Protein AF-A0A183L413-F1 (afdb_monomer_lite)

Structure (mmCIF, N/CA/C/O backbone):
data_AF-A0A183L413-F1
#
_entry.id   AF-A0A183L413-F1
#
loop_
_atom_site.group_PDB
_atom_site.id
_atom_site.type_symbol
_atom_site.label_atom_id
_atom_site.label_alt_id
_atom_site.label_comp_id
_atom_site.label_asym_id
_atom_site.label_entity_id
_atom_site.label_seq_id
_atom_site.pdbx_PDB_ins_code
_atom_site.Cartn_x
_atom_site.Cartn_y
_atom_site.Cartn_z
_atom_site.occupancy
_atom_site.B_iso_or_equiv
_atom_site.auth_seq_id
_atom_site.auth_comp_id
_atom_site.auth_asym_id
_atom_site.auth_atom_id
_atom_site.pdbx_PDB_model_num
ATOM 1 N N . MET A 1 1 ? -35.697 -3.827 36.260 1.00 35.59 1 MET A N 1
ATOM 2 C CA . MET A 1 1 ? -35.654 -2.417 35.799 1.00 35.59 1 MET A CA 1
ATOM 3 C C . MET A 1 1 ? -34.241 -1.892 35.529 1.00 35.59 1 MET A C 1
ATOM 5 O O . MET A 1 1 ? -34.044 -1.297 34.482 1.00 35.59 1 MET A O 1
ATOM 9 N N . VAL A 1 2 ? -33.241 -2.153 36.380 1.00 31.98 2 VAL A N 1
ATOM 10 C CA . VAL A 1 2 ? -31.858 -1.638 36.209 1.00 31.98 2 VAL A CA 1
ATOM 11 C C . VAL A 1 2 ? -31.113 -2.237 34.998 1.00 31.98 2 VAL A C 1
ATOM 13 O O . VAL A 1 2 ? -30.315 -1.561 34.355 1.00 31.98 2 VAL A O 1
ATOM 16 N N . LEU A 1 3 ? -31.429 -3.478 34.611 1.00 29.28 3 LEU A N 1
ATOM 17 C CA . LEU A 1 3 ? -30.781 -4.159 33.480 1.00 29.28 3 LEU A CA 1
ATOM 18 C C . LEU A 1 3 ? -31.197 -3.592 32.105 1.00 29.28 3 LEU A C 1
ATOM 20 O O . LEU A 1 3 ? -30.377 -3.534 31.192 1.00 29.28 3 LEU A O 1
ATOM 24 N N . ASN A 1 4 ? -32.430 -3.084 31.986 1.00 31.84 4 ASN A N 1
ATOM 25 C CA . ASN A 1 4 ? -32.910 -2.427 30.765 1.00 31.84 4 ASN A CA 1
ATOM 26 C C . ASN A 1 4 ? -32.292 -1.036 30.582 1.00 31.84 4 ASN A C 1
ATOM 28 O O . ASN A 1 4 ? -32.034 -0.647 29.453 1.00 31.84 4 ASN A O 1
ATOM 32 N N . VAL A 1 5 ? -31.957 -0.323 31.662 1.00 32.06 5 VAL A N 1
ATOM 33 C CA . VAL A 1 5 ? -31.302 0.996 31.582 1.00 32.06 5 VAL A CA 1
ATOM 34 C C . VAL A 1 5 ? -29.856 0.877 31.095 1.00 32.06 5 VAL A C 1
ATOM 36 O O . VAL A 1 5 ? -29.403 1.708 30.321 1.00 32.06 5 VAL A O 1
ATOM 39 N N . ILE A 1 6 ? -29.135 -0.187 31.459 1.00 35.72 6 ILE A N 1
ATOM 40 C CA . ILE A 1 6 ? -27.751 -0.401 31.000 1.00 35.72 6 ILE A CA 1
ATOM 41 C C . ILE A 1 6 ? -27.710 -0.853 29.533 1.00 35.72 6 ILE A C 1
ATOM 43 O O . ILE A 1 6 ? -26.809 -0.452 28.798 1.00 35.72 6 ILE A O 1
ATOM 47 N N . ILE A 1 7 ? -28.677 -1.660 29.087 1.00 37.41 7 ILE A N 1
ATOM 48 C CA . ILE A 1 7 ? -28.778 -2.092 27.684 1.00 37.41 7 ILE A CA 1
ATOM 49 C C . ILE A 1 7 ? -29.263 -0.936 26.801 1.00 37.41 7 ILE A C 1
ATOM 51 O O . ILE A 1 7 ? -28.696 -0.728 25.732 1.00 37.41 7 ILE A O 1
ATOM 55 N N . ILE A 1 8 ? -30.210 -0.125 27.285 1.00 36.59 8 ILE A N 1
ATOM 56 C CA . ILE A 1 8 ? -30.637 1.107 26.615 1.00 36.59 8 ILE A CA 1
ATOM 57 C C . ILE A 1 8 ? -29.478 2.105 26.574 1.00 36.59 8 ILE A C 1
ATOM 59 O O . ILE A 1 8 ? -29.166 2.552 25.485 1.00 36.59 8 ILE A O 1
ATOM 63 N N . CYS A 1 9 ? -28.733 2.355 27.658 1.00 36.75 9 CYS A N 1
ATOM 64 C CA . CYS A 1 9 ? -27.534 3.207 27.621 1.00 36.75 9 CYS A CA 1
ATOM 65 C C . CYS A 1 9 ? -26.432 2.659 26.701 1.00 36.75 9 CYS A C 1
ATOM 67 O O . CYS A 1 9 ? -25.740 3.444 26.064 1.00 36.75 9 CYS A O 1
ATOM 69 N N . LYS A 1 10 ? -26.265 1.336 26.574 1.00 36.56 10 LYS A N 1
ATOM 70 C CA . LYS A 1 10 ? -25.295 0.736 25.639 1.00 36.56 10 LYS A CA 1
ATOM 71 C C . LYS A 1 10 ? -25.738 0.824 24.174 1.00 36.56 10 LYS A C 1
ATOM 73 O O . LYS A 1 10 ? -24.877 1.024 23.321 1.00 36.56 10 LYS A O 1
ATOM 78 N N . LEU A 1 11 ? -27.038 0.716 23.877 1.00 34.41 11 LEU A N 1
ATOM 79 C CA . LEU A 1 11 ? -27.583 0.970 22.535 1.00 34.41 11 LEU A CA 1
ATOM 80 C C . LEU A 1 11 ? -27.602 2.472 22.196 1.00 34.41 11 LEU A C 1
ATOM 82 O O . LEU A 1 11 ? -27.325 2.839 21.058 1.00 34.41 11 LEU A O 1
ATOM 86 N N . PHE A 1 12 ? -27.850 3.340 23.182 1.00 40.72 12 PHE A N 1
ATOM 87 C CA . PHE A 1 12 ? -27.826 4.798 23.032 1.00 40.72 12 PHE A CA 1
ATOM 88 C C . PHE A 1 12 ? -26.387 5.312 22.835 1.00 40.72 12 PHE A C 1
ATOM 90 O O . PHE A 1 12 ? -26.150 6.120 21.945 1.00 40.72 12 PHE A O 1
ATOM 97 N N . LEU A 1 13 ? -25.386 4.756 23.538 1.00 43.03 13 LEU A N 1
ATOM 98 C CA . LEU A 1 13 ? -23.969 5.096 23.323 1.00 43.03 13 LEU A CA 1
ATOM 99 C C . LEU A 1 13 ? -23.457 4.735 21.919 1.00 43.03 13 LEU A C 1
ATOM 101 O O . LEU A 1 13 ? -22.515 5.357 21.450 1.00 43.03 13 LEU A O 1
ATOM 105 N N . ALA A 1 14 ? -24.029 3.743 21.235 1.00 39.06 14 ALA A N 1
ATOM 106 C CA . ALA A 1 14 ? -23.592 3.388 19.884 1.00 39.06 14 ALA A CA 1
ATOM 107 C C . ALA A 1 14 ? -24.205 4.299 18.804 1.00 39.06 14 ALA A C 1
ATOM 109 O O . ALA A 1 14 ? -23.557 4.562 17.794 1.00 39.06 14 ALA A O 1
ATOM 110 N N . LEU A 1 15 ? -25.426 4.807 19.025 1.00 37.59 15 LEU A N 1
ATOM 111 C CA . LEU A 1 15 ? -26.135 5.662 18.064 1.00 37.59 15 LEU A CA 1
ATOM 112 C C . LEU A 1 15 ? -25.828 7.163 18.214 1.00 37.59 15 LEU A C 1
ATOM 114 O O . LEU A 1 15 ? -26.085 7.933 17.294 1.00 37.59 15 LEU A O 1
ATOM 118 N N . GLN A 1 16 ? -25.287 7.601 19.354 1.00 45.41 16 GLN A N 1
ATOM 119 C CA . GLN A 1 16 ? -25.252 9.023 19.714 1.00 45.41 16 GLN A CA 1
ATOM 120 C C . GLN A 1 16 ? -23.885 9.708 19.536 1.00 45.41 16 GLN A C 1
ATOM 122 O O . GLN A 1 16 ? -23.769 10.900 19.804 1.00 45.41 16 GLN A O 1
ATOM 127 N N . ILE A 1 17 ? -22.838 9.014 19.067 1.00 48.03 17 ILE A N 1
ATOM 128 C CA . ILE A 1 17 ? -21.467 9.563 19.132 1.00 48.03 17 ILE A CA 1
ATOM 129 C C . ILE A 1 17 ? -20.961 10.210 17.824 1.00 48.03 17 ILE A C 1
ATOM 131 O O . ILE A 1 17 ? -20.165 11.145 17.878 1.00 48.03 17 ILE A O 1
ATOM 135 N N . THR A 1 18 ? -21.516 9.871 16.659 1.00 43.34 18 THR A N 1
ATOM 136 C CA . THR A 1 18 ? -21.422 10.751 15.471 1.00 43.34 18 THR A CA 1
ATOM 137 C C . THR A 1 18 ? -22.200 12.050 15.679 1.00 43.34 18 THR A C 1
ATOM 139 O O . THR A 1 18 ? -21.794 13.107 15.207 1.00 43.34 18 THR A O 1
ATOM 142 N N . ILE A 1 19 ? -23.284 11.989 16.455 1.00 43.12 19 ILE A N 1
ATOM 143 C CA . ILE A 1 19 ? -24.025 13.165 16.908 1.00 43.12 19 ILE A CA 1
ATOM 144 C C . ILE A 1 19 ? -23.203 13.942 17.949 1.00 43.12 19 ILE A C 1
ATOM 146 O O . ILE A 1 19 ? -23.253 15.161 17.941 1.00 43.12 19 ILE A O 1
ATOM 150 N N . LEU A 1 20 ? -22.388 13.294 18.792 1.00 46.34 20 LEU A N 1
ATOM 151 C CA . LEU A 1 20 ? -21.583 13.978 19.810 1.00 46.34 20 LEU A CA 1
ATOM 152 C C . LEU A 1 20 ? -20.446 14.824 19.220 1.00 46.34 20 LEU A C 1
ATOM 154 O O . LEU A 1 20 ? -20.193 15.890 19.755 1.00 46.34 20 LEU A O 1
ATOM 158 N N . SER A 1 21 ? -19.792 14.436 18.118 1.00 43.12 21 SER A N 1
ATOM 159 C CA . SER A 1 21 ? -18.796 15.316 17.473 1.00 43.12 21 SER A CA 1
ATOM 160 C C . SER A 1 21 ? -19.445 16.566 16.861 1.00 43.12 21 SER A C 1
ATOM 162 O O . SER A 1 21 ? -18.890 17.659 16.969 1.00 43.12 21 SER A O 1
ATOM 164 N N . VAL A 1 22 ? -20.655 16.429 16.305 1.00 40.69 22 VAL A N 1
ATOM 165 C CA . VAL A 1 22 ? -21.468 17.533 15.762 1.00 40.69 22 VAL A CA 1
ATOM 166 C C . VAL A 1 22 ? -22.085 18.389 16.876 1.00 40.69 22 VAL A C 1
ATOM 168 O O . VAL A 1 22 ? -22.072 19.611 16.777 1.00 40.69 22 VAL A O 1
ATOM 171 N N . ILE A 1 23 ? -22.570 17.784 17.964 1.00 44.28 23 ILE A N 1
ATOM 172 C CA . ILE A 1 23 ? -23.092 18.477 19.150 1.00 44.28 23 ILE A CA 1
ATOM 173 C C . ILE A 1 23 ? -21.959 19.167 19.894 1.00 44.28 23 ILE A C 1
ATOM 175 O O . ILE A 1 23 ? -22.152 20.290 20.318 1.00 44.28 23 ILE A O 1
ATOM 179 N N . VAL A 1 24 ? -20.778 18.564 20.030 1.00 48.31 24 VAL A N 1
ATOM 180 C CA . VAL A 1 24 ? -19.606 19.223 20.618 1.00 48.31 24 VAL A CA 1
ATOM 181 C C . VAL A 1 24 ? -19.175 20.378 19.718 1.00 48.31 24 VAL A C 1
ATOM 183 O O . VAL A 1 24 ? -19.023 21.476 20.227 1.00 48.31 24 VAL A O 1
ATOM 186 N N . TYR A 1 25 ? -19.109 20.217 18.393 1.00 47.00 25 TYR A N 1
ATOM 187 C CA . TYR A 1 25 ? -18.849 21.333 17.472 1.00 47.00 25 TYR A CA 1
ATOM 188 C C . TYR A 1 25 ? -19.899 22.464 17.573 1.00 47.00 25 TYR A C 1
ATOM 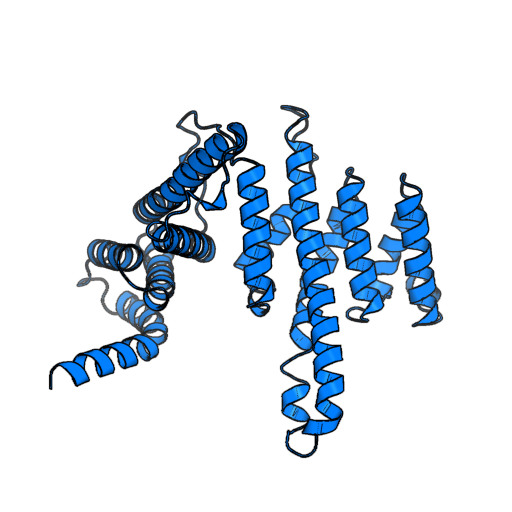190 O O . TYR A 1 25 ? -19.537 23.638 17.625 1.00 47.00 25 TYR A O 1
ATOM 198 N N . LEU A 1 26 ? -21.194 22.143 17.666 1.00 38.31 26 LEU A N 1
ATOM 199 C CA . LEU A 1 26 ? -22.272 23.127 17.847 1.00 38.31 26 LEU A CA 1
ATOM 200 C C . LEU A 1 26 ? -22.250 23.769 19.245 1.00 38.31 26 LEU A C 1
ATOM 202 O O . LEU A 1 26 ? -22.380 24.980 19.371 1.00 38.31 26 LEU A O 1
ATOM 206 N N . TYR A 1 27 ? -22.032 22.994 20.304 1.00 43.91 27 TYR A N 1
ATOM 207 C CA . TYR A 1 27 ? -21.999 23.458 21.693 1.00 43.91 27 TYR A CA 1
ATOM 208 C C . TYR A 1 27 ? -20.744 24.300 21.982 1.00 43.91 27 TYR A C 1
ATOM 210 O O . TYR A 1 27 ? -20.827 25.292 22.706 1.00 43.91 27 TYR A O 1
ATOM 218 N N . LEU A 1 28 ? -19.609 23.972 21.348 1.00 44.72 28 LEU A N 1
ATOM 219 C CA . LEU A 1 28 ? -18.371 24.761 21.359 1.00 44.72 28 LEU A CA 1
ATOM 220 C C . LEU A 1 28 ? -18.540 26.122 20.672 1.00 44.72 28 LEU A C 1
ATOM 222 O O . LEU A 1 28 ? -17.988 27.109 21.152 1.00 44.72 28 LEU A O 1
ATOM 226 N N . ASN A 1 29 ? -19.327 26.186 19.592 1.00 46.66 29 ASN A N 1
ATOM 227 C CA . ASN A 1 29 ? -19.611 27.433 18.878 1.00 46.66 29 ASN A CA 1
ATOM 228 C C . ASN A 1 29 ? -20.702 28.289 19.550 1.00 46.66 29 ASN A C 1
ATOM 230 O O . ASN A 1 29 ? -20.692 29.508 19.395 1.00 46.66 29 ASN A O 1
ATOM 234 N N . VAL A 1 30 ? -21.628 27.687 20.309 1.00 39.16 30 VAL A N 1
ATOM 235 C CA . VAL A 1 30 ? -22.785 28.397 20.890 1.00 39.16 30 VAL A CA 1
ATOM 236 C C . VAL A 1 30 ? -22.581 28.797 22.366 1.00 39.16 30 VAL A C 1
ATOM 238 O O . VAL A 1 30 ? -23.053 29.860 22.765 1.00 39.16 30 VAL A O 1
ATOM 241 N N . PHE A 1 31 ? -21.845 28.029 23.189 1.00 39.47 31 PHE A N 1
ATOM 242 C CA . PHE A 1 31 ? -21.658 28.328 24.627 1.00 39.47 31 PHE A CA 1
ATOM 243 C C . PHE A 1 31 ? -20.199 28.214 25.133 1.00 39.47 31 PHE A C 1
ATOM 245 O O . PHE A 1 31 ? -19.904 27.428 26.041 1.00 39.47 31 PHE A O 1
ATOM 252 N N . PRO A 1 32 ? -19.265 29.058 24.651 1.00 47.50 32 PRO A N 1
ATOM 253 C CA . PRO A 1 32 ? -17.863 29.033 25.088 1.00 47.50 32 PRO A CA 1
ATOM 254 C C . PRO A 1 32 ? -17.646 29.429 26.563 1.00 47.50 32 PRO A C 1
ATOM 256 O O . PRO A 1 32 ? -16.644 29.051 27.159 1.00 47.50 32 PRO A O 1
ATOM 259 N N . ARG A 1 33 ? -18.576 30.169 27.189 1.00 45.97 33 ARG A N 1
ATOM 260 C CA . ARG A 1 33 ? -18.395 30.754 28.539 1.00 45.97 33 ARG A CA 1
ATOM 261 C C . ARG A 1 33 ? -18.727 29.831 29.722 1.00 45.97 33 ARG A C 1
ATOM 263 O O . ARG A 1 33 ? -18.451 30.212 30.854 1.00 45.97 33 ARG A O 1
ATOM 270 N N . ARG A 1 34 ? -19.347 28.663 29.505 1.00 46.44 34 ARG A N 1
ATOM 271 C CA . ARG A 1 34 ? -19.812 27.768 30.594 1.00 46.44 34 ARG A CA 1
ATOM 272 C C . ARG A 1 34 ? -19.160 26.386 30.621 1.00 46.44 34 ARG A C 1
ATOM 274 O O . ARG A 1 34 ? -19.497 25.581 31.484 1.00 46.44 34 ARG A O 1
ATOM 281 N N . THR A 1 35 ? -18.226 26.111 29.717 1.00 55.72 35 THR A N 1
ATOM 282 C CA . THR A 1 35 ? -17.665 24.768 29.541 1.00 55.72 35 THR A CA 1
ATOM 283 C C . THR A 1 35 ? -16.184 24.784 29.895 1.00 55.72 35 THR A C 1
ATOM 285 O O . THR A 1 35 ? -15.405 25.497 29.271 1.00 55.72 35 THR A O 1
ATOM 288 N N . ASN A 1 36 ? -15.779 24.015 30.907 1.00 68.38 36 ASN A N 1
ATOM 289 C CA . ASN A 1 36 ? -14.365 23.874 31.245 1.00 68.38 36 ASN A CA 1
ATOM 290 C C . ASN A 1 36 ? -13.716 22.857 30.291 1.00 68.38 36 ASN A C 1
ATOM 292 O O . ASN A 1 36 ? -13.806 21.646 30.497 1.00 68.38 36 ASN A O 1
ATOM 296 N N . PHE A 1 37 ? -13.091 23.355 29.224 1.00 68.56 37 PHE A N 1
ATOM 297 C CA . PHE A 1 37 ? -12.500 22.525 28.169 1.00 68.56 37 PHE A CA 1
ATOM 298 C C . PHE A 1 37 ? -11.381 21.604 28.664 1.00 68.56 37 PHE A C 1
ATOM 300 O O . PHE A 1 37 ? -11.248 20.498 28.148 1.00 68.56 37 PHE A O 1
ATOM 307 N N . PHE A 1 38 ? -10.638 22.007 29.697 1.00 75.69 38 PHE A N 1
ATOM 308 C CA . PHE A 1 38 ? -9.617 21.163 30.322 1.00 75.69 38 PHE A CA 1
ATOM 309 C C . PHE A 1 38 ? -10.236 19.997 31.098 1.00 75.69 38 PHE A C 1
ATOM 311 O O . PHE A 1 38 ? -9.728 18.879 31.050 1.00 75.69 38 PHE A O 1
ATOM 318 N N . GLN A 1 39 ? -11.371 20.220 31.769 1.00 71.44 39 GLN A N 1
ATOM 319 C CA . GLN A 1 39 ? -12.099 19.135 32.429 1.00 71.44 39 GLN A CA 1
ATOM 320 C C . GLN A 1 39 ? -12.629 18.126 31.403 1.00 71.44 39 GLN A C 1
ATOM 322 O O . GLN A 1 39 ? -12.432 16.925 31.562 1.00 71.44 39 GLN A O 1
ATOM 327 N N . LEU A 1 40 ? -13.216 18.614 30.307 1.00 67.62 40 LEU A N 1
ATOM 328 C CA . LEU A 1 40 ? -13.693 17.758 29.221 1.00 67.62 40 LEU A CA 1
ATOM 329 C C . LEU A 1 40 ? -12.550 16.965 28.561 1.00 67.62 40 LEU A C 1
ATOM 331 O O . LEU A 1 40 ? -12.715 15.785 28.260 1.00 67.62 40 LEU A O 1
ATOM 335 N N . GLN A 1 41 ? -11.386 17.591 28.362 1.00 80.50 41 GLN A N 1
ATOM 336 C CA . GLN A 1 41 ? -10.178 16.927 27.864 1.00 80.50 41 GLN A CA 1
ATOM 337 C C . GLN A 1 41 ? -9.760 15.767 28.781 1.00 80.50 41 GLN A C 1
ATOM 339 O O . GLN A 1 41 ? -9.529 14.656 28.298 1.00 80.50 41 GLN A O 1
ATOM 344 N N . ASN A 1 42 ? -9.727 16.003 30.096 1.00 77.38 42 ASN A N 1
ATOM 345 C CA . ASN A 1 42 ? -9.396 14.983 31.090 1.00 77.38 42 ASN A CA 1
ATOM 346 C C . ASN A 1 42 ? -10.402 13.821 31.075 1.00 77.38 42 ASN A C 1
ATOM 348 O O . ASN A 1 42 ? -9.998 12.657 31.089 1.00 77.38 42 ASN A O 1
ATOM 352 N N . ASP A 1 43 ? -11.701 14.115 31.006 1.00 70.75 43 ASP A N 1
ATOM 353 C CA . ASP A 1 43 ? -12.757 13.097 30.996 1.00 70.75 43 ASP A CA 1
ATOM 354 C C . ASP A 1 43 ? -12.677 12.220 29.731 1.00 70.75 43 ASP A C 1
ATOM 356 O O . ASP A 1 43 ? -12.760 10.989 29.800 1.00 70.75 43 ASP A O 1
ATOM 360 N N . LEU A 1 44 ? -12.420 12.834 28.569 1.00 74.38 44 LEU A N 1
ATOM 361 C CA . LEU A 1 44 ? -12.193 12.122 27.310 1.00 74.38 44 LEU A CA 1
ATOM 362 C C . LEU A 1 44 ? -10.948 11.226 27.378 1.00 74.38 44 LEU A C 1
ATOM 364 O O . LEU A 1 44 ? -11.010 10.066 26.965 1.00 74.38 44 LEU A O 1
ATOM 368 N N . LEU A 1 45 ? -9.840 11.709 27.947 1.00 84.00 45 LEU A N 1
ATOM 369 C CA . LEU A 1 45 ? -8.635 10.900 28.164 1.00 84.00 45 LEU A CA 1
ATOM 370 C C . LEU A 1 45 ? -8.889 9.717 29.109 1.00 84.00 45 LEU A C 1
ATOM 372 O O . LEU A 1 45 ? -8.415 8.608 28.849 1.00 84.00 45 LEU A O 1
ATOM 376 N N . GLN A 1 46 ? -9.701 9.896 30.154 1.00 80.19 46 GLN A N 1
ATOM 377 C CA . GLN A 1 46 ? -10.111 8.782 31.012 1.00 80.19 46 GLN A CA 1
ATOM 378 C C . GLN A 1 46 ? -10.935 7.740 30.249 1.00 80.19 46 GLN A C 1
ATOM 380 O O . GLN A 1 46 ? -10.759 6.536 30.471 1.00 80.19 46 GLN A O 1
ATOM 385 N N . PHE A 1 47 ? -11.797 8.158 29.317 1.00 77.75 47 PHE A N 1
ATOM 386 C CA . PHE A 1 47 ? -12.504 7.216 28.450 1.00 77.75 47 PHE A CA 1
ATOM 387 C C . PHE A 1 47 ? -11.548 6.438 27.545 1.00 77.75 47 PHE A C 1
ATOM 389 O O . PHE A 1 47 ? -11.665 5.213 27.449 1.00 77.75 47 PHE A O 1
ATOM 396 N N . VAL A 1 48 ? -10.545 7.106 26.971 1.00 83.25 48 VAL A N 1
ATOM 397 C CA . VAL A 1 48 ? -9.476 6.455 26.196 1.00 83.25 48 VAL A CA 1
ATOM 398 C C . VAL A 1 48 ? -8.710 5.436 27.039 1.00 83.25 48 VAL A C 1
ATOM 400 O O . VAL A 1 48 ? -8.369 4.359 26.548 1.00 83.25 48 VAL A O 1
ATOM 403 N N . GLN A 1 49 ? -8.492 5.705 28.326 1.00 85.31 49 GLN A N 1
ATOM 404 C CA . GLN A 1 49 ? -7.755 4.808 29.216 1.00 85.31 49 GLN A CA 1
ATOM 405 C C . GLN A 1 49 ? -8.575 3.632 29.756 1.00 85.31 49 GLN A C 1
ATOM 407 O O . GLN A 1 49 ? -8.025 2.540 29.897 1.00 85.31 49 GLN A O 1
ATOM 412 N N . ARG A 1 50 ? -9.877 3.815 30.018 1.00 82.44 50 ARG A N 1
ATOM 413 C CA . ARG A 1 50 ? -10.688 2.845 30.782 1.00 82.44 50 ARG A CA 1
ATOM 414 C C . ARG A 1 50 ? -11.793 2.142 29.988 1.00 82.44 50 ARG A C 1
ATOM 416 O O . ARG A 1 50 ? -12.201 1.052 30.377 1.00 82.44 50 ARG A O 1
ATOM 423 N N . GLN A 1 51 ? -12.285 2.720 28.889 1.00 80.19 51 GLN A N 1
ATOM 424 C CA . GLN A 1 51 ? -13.489 2.219 28.203 1.00 80.19 51 GLN A CA 1
ATOM 425 C C . GLN A 1 51 ? -13.196 1.240 27.059 1.00 80.19 51 GLN A C 1
ATOM 427 O O . GLN A 1 51 ? -12.067 1.125 26.588 1.00 80.19 51 GLN A O 1
ATOM 432 N N . GLY A 1 52 ? -14.214 0.499 26.609 1.00 70.88 52 GLY A N 1
ATOM 433 C CA . GLY A 1 52 ? -14.094 -0.489 25.529 1.00 70.88 52 GLY A CA 1
ATOM 434 C C . GLY A 1 52 ? -13.821 0.117 24.143 1.00 70.88 52 GLY A C 1
ATOM 435 O O . GLY A 1 52 ? -14.029 1.305 23.914 1.00 70.88 52 GLY A O 1
ATOM 436 N N . ARG A 1 53 ? -13.403 -0.732 23.192 1.00 70.25 53 ARG A N 1
ATOM 437 C CA . ARG A 1 53 ? -12.958 -0.373 21.826 1.00 70.25 53 ARG A CA 1
ATOM 438 C C . ARG A 1 53 ? -13.815 0.691 21.117 1.00 70.25 53 ARG A C 1
ATOM 440 O O . ARG A 1 53 ? -13.261 1.601 20.509 1.00 70.25 53 ARG A O 1
ATOM 447 N N . LEU A 1 54 ? -15.142 0.560 21.187 1.00 66.94 54 LEU A N 1
ATOM 448 C CA . LEU A 1 54 ? -16.096 1.451 20.507 1.00 66.94 54 LEU A CA 1
ATOM 449 C C . LEU A 1 54 ? -16.095 2.876 21.084 1.00 66.94 54 LEU A C 1
ATOM 451 O O . LEU A 1 54 ? -16.260 3.849 20.353 1.00 66.94 54 LEU A O 1
ATOM 455 N N . VAL A 1 55 ? -15.871 2.997 22.393 1.00 72.00 55 VAL A N 1
ATOM 456 C CA . VAL A 1 55 ? -15.823 4.288 23.088 1.00 72.00 55 VAL A CA 1
ATOM 457 C C . VAL A 1 55 ? -14.486 4.984 22.832 1.00 72.00 55 VAL A C 1
ATOM 459 O O . VAL A 1 55 ? -14.459 6.195 22.658 1.00 72.00 55 VAL A O 1
ATOM 462 N N . VAL A 1 56 ? -13.386 4.226 22.753 1.00 77.19 56 VAL A N 1
ATOM 463 C CA . VAL A 1 56 ? -12.025 4.768 22.578 1.00 77.19 56 VAL A CA 1
ATOM 464 C C . VAL A 1 56 ? -11.857 5.518 21.253 1.00 77.19 56 VAL A C 1
ATOM 466 O O . VAL A 1 56 ? -11.330 6.625 21.259 1.00 77.19 56 VAL A O 1
ATOM 469 N N . ASP A 1 57 ? -12.317 4.948 20.135 1.00 69.00 57 ASP A N 1
ATOM 470 C CA . ASP A 1 57 ? -12.225 5.589 18.807 1.00 69.00 57 ASP A CA 1
ATOM 471 C C . ASP A 1 57 ? -12.927 6.945 18.794 1.00 69.00 57 ASP A C 1
ATOM 473 O O . ASP A 1 57 ? -12.367 7.976 18.419 1.00 69.00 57 ASP A O 1
ATOM 477 N N . SER A 1 58 ? -14.143 6.950 19.321 1.00 64.44 58 SER A N 1
ATOM 478 C CA . SER A 1 58 ? -14.967 8.139 19.337 1.00 64.44 58 SER A CA 1
ATOM 479 C C . SER A 1 58 ? -14.481 9.196 20.331 1.00 64.44 58 SER A C 1
ATOM 481 O O . SER A 1 58 ? -14.498 10.387 20.024 1.00 64.44 58 SER A O 1
ATOM 483 N N . ALA A 1 59 ? -14.002 8.771 21.505 1.00 73.00 59 ALA A N 1
ATOM 484 C CA . ALA A 1 59 ? -13.385 9.660 22.481 1.00 73.00 59 ALA A CA 1
ATOM 485 C C . ALA A 1 59 ? -12.138 10.334 21.894 1.00 73.00 59 ALA A C 1
ATOM 487 O O . ALA A 1 59 ? -11.984 11.541 22.048 1.00 73.00 59 ALA A O 1
ATOM 488 N N . LEU A 1 60 ? -11.299 9.593 21.160 1.00 76.69 60 LEU A N 1
ATOM 489 C CA . LEU A 1 60 ? -10.126 10.151 20.479 1.00 76.69 60 LEU A CA 1
ATOM 490 C C . LEU A 1 60 ? -10.495 11.098 19.336 1.00 76.69 60 LEU A C 1
ATOM 492 O O . LEU A 1 60 ? -9.855 12.135 19.194 1.00 76.69 60 LEU A O 1
ATOM 496 N N . SER A 1 61 ? -11.537 10.792 18.561 1.00 71.50 61 SER A N 1
ATOM 497 C CA . SER A 1 61 ? -12.037 11.696 17.519 1.00 71.50 61 SER A CA 1
ATOM 498 C C . SER A 1 61 ? -12.539 13.021 18.109 1.00 71.50 61 SER A C 1
ATOM 500 O O . SER A 1 61 ? -12.161 14.094 17.637 1.00 71.50 61 SER A O 1
ATOM 502 N N . CYS A 1 62 ? -13.323 12.964 19.192 1.00 64.31 62 CYS A N 1
ATOM 503 C CA . CYS A 1 62 ? -13.791 14.152 19.907 1.00 64.31 62 CYS A CA 1
ATOM 504 C C . CYS A 1 62 ? -12.628 14.935 20.532 1.00 64.31 62 CYS A C 1
ATOM 506 O O . CYS A 1 62 ? -12.576 16.163 20.440 1.00 64.31 62 CYS A O 1
ATOM 508 N N . LEU A 1 63 ? -11.678 14.222 21.140 1.00 77.06 63 LEU A N 1
ATOM 509 C CA . LEU A 1 63 ? -10.484 14.807 21.734 1.00 77.06 63 LEU A CA 1
ATOM 510 C C . LEU A 1 63 ? -9.639 15.521 20.678 1.00 77.06 63 LEU A C 1
ATOM 512 O O . LEU A 1 63 ? -9.118 16.589 20.960 1.00 77.06 63 LEU A O 1
ATOM 516 N N . ALA A 1 64 ? -9.544 14.988 19.458 1.00 73.19 64 ALA A N 1
ATOM 517 C CA . ALA A 1 64 ? -8.798 15.616 18.373 1.00 73.19 64 ALA A CA 1
ATOM 518 C C . ALA A 1 64 ? -9.412 16.940 17.921 1.00 73.19 64 ALA A C 1
ATOM 520 O O . ALA A 1 64 ? -8.680 17.905 17.719 1.00 73.19 64 ALA A O 1
ATOM 521 N N . VAL A 1 65 ? -10.742 17.025 17.820 1.00 67.50 65 VAL A N 1
ATOM 522 C CA . VAL A 1 65 ? -11.428 18.296 17.524 1.00 67.50 65 VAL A CA 1
ATOM 523 C C . VAL A 1 65 ? -11.192 19.298 18.654 1.00 67.50 65 VAL A C 1
ATOM 525 O O . VAL A 1 65 ? -10.741 20.414 18.399 1.00 67.50 65 VAL A O 1
ATOM 528 N N . LEU A 1 66 ? -11.425 18.886 19.904 1.00 69.06 66 LEU A N 1
ATOM 529 C CA . LEU A 1 66 ? -11.247 19.738 21.081 1.00 69.06 66 LEU A CA 1
ATOM 530 C C . LEU A 1 66 ? -9.807 20.259 21.195 1.00 69.06 66 LEU A C 1
ATOM 532 O O . LEU A 1 66 ? -9.577 21.453 21.367 1.00 69.06 66 LEU A O 1
ATOM 536 N N . VAL A 1 67 ? -8.826 19.372 21.067 1.00 78.94 67 VAL A N 1
ATOM 537 C CA . VAL A 1 67 ? -7.414 19.707 21.232 1.00 78.94 67 VAL A CA 1
ATOM 538 C C . VAL A 1 67 ? -6.884 20.512 20.052 1.00 78.94 67 VAL A C 1
ATOM 540 O O . VAL A 1 67 ? -6.230 21.521 20.276 1.00 78.94 67 VAL A O 1
ATOM 543 N N . ASN A 1 68 ? -7.175 20.133 18.806 1.00 75.62 68 ASN A N 1
ATOM 544 C CA . ASN A 1 68 ? -6.582 20.812 17.651 1.00 75.62 68 ASN A CA 1
ATOM 545 C C . ASN A 1 68 ? -7.268 22.145 17.325 1.00 75.62 68 ASN A C 1
ATOM 547 O O . ASN A 1 68 ? -6.604 23.067 16.856 1.00 75.62 68 ASN A O 1
ATOM 551 N N . GLN A 1 69 ? -8.582 22.263 17.551 1.00 70.81 69 GLN A N 1
ATOM 552 C CA . GLN A 1 69 ? -9.335 23.463 17.168 1.00 70.81 69 GLN A CA 1
ATOM 553 C C . GLN A 1 69 ? -9.539 24.443 18.327 1.00 70.81 69 GLN A C 1
ATOM 555 O O . GLN A 1 69 ? -9.558 25.649 18.087 1.00 70.81 69 GLN A O 1
ATOM 560 N N . VAL A 1 70 ? -9.672 23.951 19.565 1.00 69.00 70 VAL A N 1
ATOM 561 C CA . VAL A 1 70 ? -10.054 24.785 20.719 1.00 69.00 70 VAL A CA 1
ATOM 562 C C . VAL A 1 70 ? -8.880 25.017 21.659 1.00 69.00 70 VAL A C 1
ATOM 564 O O . VAL A 1 70 ? -8.484 26.160 21.860 1.00 69.00 70 VAL A O 1
ATOM 567 N N . LEU A 1 71 ? -8.305 23.949 22.220 1.00 76.94 71 LEU A N 1
ATOM 568 C CA . LEU A 1 71 ? -7.249 24.068 23.234 1.00 76.94 71 LEU A CA 1
ATOM 569 C C . LEU A 1 71 ? -5.884 24.416 22.634 1.00 76.94 71 LEU A C 1
ATOM 571 O O . LEU A 1 71 ? -5.101 25.118 23.263 1.00 76.94 71 LEU A O 1
ATOM 575 N N . LYS A 1 72 ? -5.597 23.912 21.429 1.00 75.75 72 LYS A N 1
ATOM 576 C CA . LYS A 1 72 ? -4.295 23.986 20.743 1.00 75.75 72 LYS A CA 1
ATOM 577 C C . LYS A 1 72 ? -3.117 23.459 21.577 1.00 75.75 72 LYS A C 1
ATOM 579 O O . LYS A 1 72 ? -1.972 23.801 21.305 1.00 75.75 72 LYS A O 1
ATOM 584 N N . ASP A 1 73 ? -3.397 22.597 22.556 1.00 78.88 73 ASP A N 1
ATOM 585 C CA . ASP A 1 73 ? -2.410 21.964 23.432 1.00 78.88 73 ASP A CA 1
ATOM 586 C C . ASP A 1 73 ? -2.542 20.435 23.394 1.00 78.88 73 ASP A C 1
ATOM 588 O O . ASP A 1 73 ? -3.497 19.848 23.912 1.00 78.88 73 ASP A O 1
ATOM 592 N N . GLN A 1 74 ? -1.553 19.782 22.783 1.00 80.56 74 GLN A N 1
ATOM 593 C CA . GLN A 1 74 ? -1.489 18.327 22.646 1.00 80.56 74 GLN A CA 1
ATOM 594 C C . GLN A 1 74 ? -0.762 17.631 23.809 1.00 80.56 74 GLN A C 1
ATOM 596 O O . GLN A 1 74 ? -0.676 16.403 23.804 1.00 80.56 74 GLN A O 1
ATOM 601 N N . THR A 1 75 ? -0.272 18.358 24.820 1.00 82.06 75 THR A N 1
ATOM 602 C CA . THR A 1 75 ? 0.596 17.815 25.884 1.00 82.06 75 THR A CA 1
ATOM 603 C C . THR A 1 75 ? -0.002 16.585 26.565 1.00 82.06 75 THR A C 1
ATOM 605 O O . THR A 1 75 ? 0.650 15.548 26.678 1.00 82.06 75 THR A O 1
ATOM 608 N N . GLN A 1 76 ? -1.274 16.644 26.966 1.00 82.94 76 GLN A N 1
ATOM 609 C CA . GLN A 1 76 ? -1.916 15.513 27.640 1.00 82.94 76 GLN A CA 1
ATOM 610 C C . GLN A 1 76 ? -2.155 14.309 26.714 1.00 82.94 76 GLN A C 1
ATOM 612 O O . GLN A 1 76 ? -2.073 13.161 27.151 1.00 82.94 76 GLN A O 1
ATOM 617 N N . VAL A 1 77 ? -2.423 14.558 25.429 1.00 83.62 77 VAL A N 1
ATOM 618 C CA . VAL A 1 77 ? -2.572 13.501 24.417 1.00 83.62 77 VAL A CA 1
ATOM 619 C C . VAL A 1 77 ? -1.236 12.803 24.195 1.00 83.62 77 VAL A C 1
ATOM 621 O O . VAL A 1 77 ? -1.190 11.576 24.150 1.00 83.62 77 VAL A O 1
ATOM 624 N N . ILE A 1 78 ? -0.145 13.572 24.137 1.00 80.25 78 ILE A N 1
ATOM 625 C CA . ILE A 1 78 ? 1.222 13.054 24.051 1.00 80.25 78 ILE A CA 1
ATOM 626 C C . ILE A 1 78 ? 1.552 12.219 25.294 1.00 80.25 78 ILE A C 1
ATOM 628 O O . ILE A 1 78 ? 2.059 11.113 25.149 1.00 80.25 78 ILE A O 1
ATOM 632 N N . CYS A 1 79 ? 1.204 12.672 26.502 1.00 83.62 79 CYS A N 1
ATOM 633 C CA . CYS A 1 79 ? 1.377 11.874 27.724 1.00 83.62 79 CYS A CA 1
ATOM 634 C C . CYS A 1 79 ? 0.586 10.554 27.691 1.00 83.62 79 CYS A C 1
ATOM 636 O O . CYS A 1 79 ? 1.076 9.511 28.117 1.00 83.62 79 CYS A O 1
ATOM 638 N N . CYS A 1 80 ? -0.643 10.573 27.171 1.00 84.69 80 CYS A N 1
ATOM 639 C CA . CYS A 1 80 ? -1.441 9.358 27.007 1.00 84.69 80 CYS A CA 1
ATOM 640 C C . CYS A 1 80 ? -0.818 8.411 25.970 1.00 84.69 80 CYS A C 1
ATOM 642 O O . CYS A 1 80 ? -0.742 7.200 26.188 1.00 84.69 80 CYS A O 1
ATOM 644 N N . PHE A 1 81 ? -0.319 8.966 24.864 1.00 83.00 81 PHE A N 1
ATOM 645 C CA . PHE A 1 81 ? 0.406 8.225 23.841 1.00 83.00 81 PHE A CA 1
ATOM 646 C C . PHE A 1 81 ? 1.653 7.552 24.416 1.00 83.00 81 PHE A C 1
ATOM 648 O O . PHE A 1 81 ? 1.816 6.347 24.241 1.00 83.00 81 PHE A O 1
ATOM 655 N N . THR A 1 82 ? 2.505 8.290 25.134 1.00 79.00 82 THR A N 1
ATOM 656 C CA . THR A 1 82 ? 3.748 7.749 25.702 1.00 79.00 82 THR A CA 1
ATOM 657 C C . THR A 1 82 ? 3.479 6.662 26.733 1.00 79.00 82 THR A C 1
ATOM 659 O O . THR A 1 82 ? 4.221 5.686 26.774 1.00 79.00 82 THR A O 1
ATOM 662 N N . GLN A 1 83 ? 2.389 6.756 27.498 1.00 85.00 83 GLN A N 1
ATOM 663 C CA . GLN A 1 83 ? 1.972 5.699 28.418 1.00 85.00 83 GLN A CA 1
ATOM 664 C C . GLN A 1 83 ? 1.644 4.388 27.684 1.00 85.00 83 GLN A C 1
ATOM 666 O O . GLN A 1 83 ? 2.147 3.330 28.055 1.00 85.00 83 GLN A O 1
ATOM 671 N N . PHE A 1 84 ? 0.804 4.433 26.643 1.00 81.94 84 PHE A N 1
ATOM 672 C CA . PHE A 1 84 ? 0.445 3.224 25.894 1.00 81.94 84 PHE A CA 1
ATOM 673 C C . PHE A 1 84 ? 1.588 2.707 25.022 1.00 81.94 84 PHE A C 1
ATOM 675 O O . PHE A 1 84 ? 1.748 1.497 24.885 1.00 81.94 84 PHE A O 1
ATOM 682 N N . TYR A 1 85 ? 2.386 3.605 24.451 1.00 76.94 85 TYR A N 1
ATOM 683 C CA . TYR A 1 85 ? 3.571 3.248 23.684 1.00 76.94 85 TYR A CA 1
ATOM 684 C C . TYR A 1 85 ? 4.634 2.590 24.575 1.00 76.94 85 TYR A C 1
ATOM 686 O O . TYR A 1 85 ? 5.177 1.561 24.187 1.00 76.94 85 TYR A O 1
ATOM 694 N N . GLY A 1 86 ? 4.836 3.100 25.796 1.00 74.44 86 GLY A N 1
ATOM 695 C CA . GLY A 1 86 ? 5.720 2.516 26.809 1.00 74.44 86 GLY A CA 1
ATOM 696 C C . GLY A 1 86 ? 5.385 1.055 27.122 1.00 74.44 86 GLY A C 1
ATOM 697 O O . GLY A 1 86 ? 6.250 0.188 27.092 1.00 74.44 86 GLY A O 1
ATOM 698 N N . LEU A 1 87 ? 4.096 0.737 27.285 1.00 77.50 87 LEU A N 1
ATOM 699 C CA . LEU A 1 87 ? 3.654 -0.650 27.489 1.00 77.50 87 LEU A CA 1
ATOM 700 C C . LEU A 1 87 ? 4.011 -1.576 26.314 1.00 77.50 87 LEU A C 1
ATOM 702 O O . LEU A 1 87 ? 4.246 -2.769 26.509 1.00 77.50 87 LEU A O 1
ATOM 706 N N . LEU A 1 88 ? 4.014 -1.051 25.085 1.00 73.31 88 LEU A N 1
ATOM 707 C CA . LEU A 1 88 ? 4.393 -1.818 23.898 1.00 73.31 88 LEU A CA 1
ATOM 708 C C . LEU A 1 88 ? 5.911 -1.994 23.800 1.00 73.31 88 LEU A C 1
ATOM 710 O O . LEU A 1 88 ? 6.355 -3.046 23.339 1.00 73.31 88 LEU A O 1
ATOM 714 N N . THR A 1 89 ? 6.694 -0.999 24.228 1.00 73.19 89 THR A N 1
ATOM 715 C CA . THR A 1 89 ? 8.160 -1.080 24.251 1.00 73.19 89 THR A CA 1
ATOM 716 C C . THR A 1 89 ? 8.675 -1.999 25.351 1.00 73.19 89 THR A C 1
ATOM 718 O O . THR A 1 89 ? 9.592 -2.776 25.108 1.00 73.19 89 THR A O 1
ATOM 721 N N . ASP A 1 90 ? 8.053 -1.991 26.529 1.00 75.31 90 ASP A N 1
ATOM 722 C CA . ASP A 1 90 ? 8.433 -2.893 27.622 1.00 75.31 90 ASP A CA 1
ATOM 723 C C . ASP A 1 90 ? 8.194 -4.352 27.207 1.00 75.31 90 ASP A C 1
ATOM 725 O O . ASP A 1 90 ? 9.076 -5.203 27.318 1.00 75.31 90 ASP A O 1
ATOM 729 N N . LEU A 1 91 ? 7.037 -4.627 26.592 1.00 71.88 91 LEU A N 1
ATOM 730 C CA . LEU A 1 91 ? 6.739 -5.943 26.031 1.00 71.88 91 LEU A CA 1
ATOM 731 C C . LEU A 1 91 ? 7.723 -6.342 24.922 1.00 71.88 91 LEU A C 1
ATOM 733 O O . LEU A 1 91 ? 8.108 -7.509 24.820 1.00 71.88 91 LEU A O 1
ATOM 737 N N . SER A 1 92 ? 8.082 -5.414 24.031 1.00 63.91 92 SER A N 1
ATOM 738 C CA . SER A 1 92 ? 8.993 -5.736 22.932 1.00 63.91 92 SER A CA 1
ATOM 739 C C . SER A 1 92 ? 10.386 -6.103 23.450 1.00 63.91 92 SER A C 1
ATOM 741 O O . SER A 1 92 ? 11.005 -7.017 22.897 1.00 63.91 92 SER A O 1
ATOM 743 N N . LEU A 1 93 ? 10.831 -5.466 24.538 1.00 69.06 93 LEU A N 1
ATOM 744 C CA . LEU A 1 93 ? 12.076 -5.770 25.239 1.00 69.06 93 LEU A CA 1
ATOM 745 C C . LEU A 1 93 ? 12.018 -7.149 25.912 1.00 69.06 93 LEU A C 1
ATOM 747 O O . LEU A 1 93 ? 12.887 -7.983 25.657 1.00 69.06 93 LEU A O 1
ATOM 751 N N . GLU A 1 94 ? 10.948 -7.450 26.653 1.00 67.56 94 GLU A N 1
ATOM 752 C CA . GLU A 1 94 ? 10.742 -8.772 27.268 1.00 67.56 94 GLU A CA 1
ATOM 753 C C . GLU A 1 94 ? 10.744 -9.912 26.230 1.00 67.56 94 GLU A C 1
ATOM 755 O O . GLU A 1 94 ? 11.335 -10.977 26.436 1.00 67.56 94 GLU A O 1
ATOM 760 N N . LEU A 1 95 ? 10.103 -9.698 25.074 1.00 63.03 95 LEU A N 1
ATOM 761 C CA . LEU A 1 95 ? 10.084 -10.673 23.978 1.00 63.03 95 LEU A CA 1
ATOM 762 C C . LEU A 1 95 ? 11.472 -10.877 23.359 1.00 63.03 95 LEU A C 1
ATOM 764 O O . LEU A 1 95 ? 11.806 -11.991 22.947 1.00 63.03 95 LEU A O 1
ATOM 768 N N . ARG A 1 96 ? 12.281 -9.818 23.289 1.00 59.78 96 ARG A N 1
ATOM 769 C CA . ARG A 1 96 ? 13.641 -9.857 22.741 1.00 59.78 96 ARG A CA 1
ATOM 770 C C . ARG A 1 96 ? 14.587 -10.655 23.640 1.00 59.78 96 ARG A C 1
ATOM 772 O O . ARG A 1 96 ? 15.337 -11.492 23.137 1.00 59.78 96 ARG A O 1
ATOM 779 N N . GLU A 1 97 ? 14.510 -10.463 24.953 1.00 67.00 97 GLU A N 1
ATOM 780 C CA . GLU A 1 97 ? 15.285 -11.237 25.932 1.00 67.00 97 GLU A CA 1
ATOM 781 C C . GLU A 1 97 ? 14.902 -12.728 25.927 1.00 67.00 97 GLU A C 1
ATOM 783 O O . GLU A 1 97 ? 15.763 -13.612 25.999 1.00 67.00 97 GLU A O 1
ATOM 788 N N . ALA A 1 98 ? 13.612 -13.030 25.757 1.00 57.53 98 ALA A N 1
ATOM 789 C CA . ALA A 1 98 ? 13.122 -14.405 25.659 1.00 57.53 98 ALA A CA 1
ATOM 790 C C . ALA A 1 98 ? 13.612 -15.132 24.389 1.00 57.53 98 ALA A C 1
ATOM 792 O O . ALA A 1 98 ? 13.925 -16.321 24.435 1.00 57.53 98 ALA A O 1
ATOM 793 N N . LEU A 1 99 ? 13.719 -14.425 23.259 1.00 54.09 99 LEU A N 1
ATOM 794 C CA . LEU A 1 99 ? 14.235 -14.983 22.003 1.00 54.09 99 LEU A CA 1
ATOM 795 C C . LEU A 1 99 ? 15.740 -15.287 22.062 1.00 54.09 99 LEU A C 1
ATOM 797 O O . LEU A 1 99 ? 16.185 -16.275 21.482 1.00 54.09 99 LEU A O 1
ATOM 801 N N . SER A 1 100 ? 16.510 -14.483 22.801 1.00 59.72 100 SER A N 1
ATOM 802 C CA . SER A 1 100 ? 17.953 -14.688 23.009 1.00 59.72 100 SER A CA 1
ATOM 803 C C . SER A 1 100 ? 18.267 -15.967 23.804 1.00 59.72 100 SER A C 1
ATOM 805 O O . SER A 1 100 ? 19.298 -16.605 23.605 1.00 59.72 100 SER A O 1
ATOM 807 N N . THR A 1 101 ? 17.349 -16.406 24.670 1.00 56.72 101 THR A N 1
ATOM 808 C CA . THR A 1 101 ? 17.585 -17.503 25.625 1.00 56.72 101 THR A CA 1
ATOM 809 C C . THR A 1 101 ? 17.108 -18.889 25.157 1.00 56.72 101 THR A C 1
ATOM 811 O O . THR A 1 101 ? 17.147 -19.831 25.942 1.00 56.72 101 THR A O 1
ATOM 814 N N . LYS A 1 102 ? 16.700 -19.073 23.885 1.00 50.81 102 LYS A N 1
ATOM 815 C CA . LYS A 1 102 ? 16.148 -20.349 23.345 1.00 50.81 102 LYS A CA 1
ATOM 816 C C . LYS A 1 102 ? 15.006 -20.949 24.194 1.00 50.81 102 LYS A C 1
ATOM 818 O O . LYS A 1 102 ? 14.790 -22.159 24.191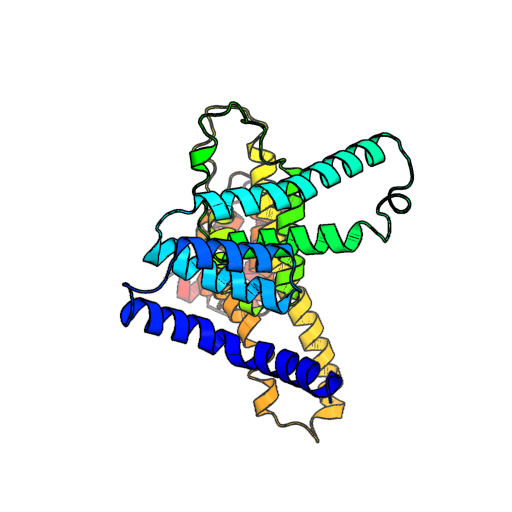 1.00 50.81 102 LYS A O 1
ATOM 823 N N . ILE A 1 103 ? 14.243 -20.119 24.905 1.00 50.47 103 ILE A N 1
ATOM 824 C CA . ILE A 1 103 ? 13.068 -20.556 25.670 1.00 50.47 103 ILE A CA 1
ATOM 825 C C . ILE A 1 103 ? 11.817 -20.325 24.816 1.00 50.47 103 ILE A C 1
ATOM 827 O O . ILE A 1 103 ? 11.625 -19.251 24.250 1.00 50.47 103 ILE A O 1
ATOM 831 N N . SER A 1 104 ? 10.958 -21.340 24.720 1.00 46.00 104 SER A N 1
ATOM 832 C CA . SER A 1 104 ? 9.714 -21.339 23.943 1.00 46.00 104 SER A CA 1
ATOM 833 C C . SER A 1 104 ? 8.854 -20.091 24.207 1.00 46.00 104 SER A C 1
ATOM 835 O O . SER A 1 104 ? 8.237 -19.941 25.263 1.00 46.00 104 SER A O 1
ATOM 837 N N . THR A 1 105 ? 8.779 -19.201 23.216 1.00 50.19 105 THR A N 1
ATOM 838 C CA . THR A 1 105 ? 8.111 -17.885 23.265 1.00 50.19 105 THR A CA 1
ATOM 839 C C . THR A 1 105 ? 6.591 -17.947 23.429 1.00 50.19 105 THR A C 1
ATOM 841 O O . THR A 1 105 ? 5.972 -16.969 23.851 1.00 50.19 105 THR A O 1
ATOM 844 N N . SER A 1 106 ? 5.971 -19.099 23.160 1.00 47.00 106 SER A N 1
ATOM 845 C CA . SER A 1 106 ? 4.529 -19.311 23.341 1.00 47.00 106 SER A CA 1
ATOM 846 C C . SER A 1 106 ? 4.099 -19.396 24.810 1.00 47.00 106 SER A C 1
ATOM 848 O O . SER A 1 106 ? 2.919 -19.216 25.101 1.00 47.00 106 SER A O 1
ATOM 850 N N . ALA A 1 107 ? 5.032 -19.628 25.741 1.00 46.50 107 ALA A N 1
ATOM 851 C CA . ALA A 1 107 ? 4.722 -19.882 27.147 1.00 46.50 107 ALA A CA 1
ATOM 852 C C . ALA A 1 107 ? 4.616 -18.617 28.028 1.00 46.50 107 ALA A C 1
ATOM 854 O O . ALA A 1 107 ? 4.140 -18.719 29.157 1.00 46.50 107 ALA A O 1
ATOM 855 N N . ARG A 1 108 ? 5.034 -17.428 27.552 1.00 50.72 108 ARG A N 1
ATOM 856 C CA . ARG A 1 108 ? 5.118 -16.208 28.396 1.00 50.72 108 ARG A CA 1
ATOM 857 C C . ARG A 1 108 ? 4.206 -15.041 28.042 1.00 50.72 108 ARG A C 1
ATOM 859 O O . ARG A 1 108 ? 3.990 -14.211 28.923 1.00 50.72 108 ARG A O 1
ATOM 866 N N . ILE A 1 109 ? 3.616 -14.962 26.842 1.00 54.84 109 ILE A N 1
ATOM 867 C CA . ILE A 1 109 ? 2.510 -14.012 26.617 1.00 54.84 109 ILE A CA 1
ATOM 868 C C . ILE A 1 109 ? 1.302 -14.573 27.365 1.00 54.84 109 ILE A C 1
ATOM 870 O O . ILE A 1 109 ? 0.455 -15.266 26.802 1.00 54.84 109 ILE A O 1
ATOM 874 N N . SER A 1 110 ? 1.282 -14.335 28.674 1.00 56.22 110 SER A N 1
ATOM 875 C CA . SER A 1 110 ? 0.217 -14.764 29.558 1.00 56.22 110 SER A CA 1
ATOM 876 C C . SER A 1 110 ? -1.114 -14.325 28.959 1.00 56.22 110 SER A C 1
ATOM 878 O O . SER A 1 110 ? -1.272 -13.186 28.509 1.00 56.22 110 SER A O 1
ATOM 880 N N . SER A 1 111 ? -2.107 -15.210 28.982 1.00 55.72 111 SER A N 1
ATOM 881 C CA . SER A 1 111 ? -3.484 -14.884 28.591 1.00 55.72 111 SER A CA 1
ATOM 882 C C . SER A 1 111 ? -4.018 -13.630 29.306 1.00 55.72 111 SER A C 1
ATOM 884 O O . SER A 1 111 ? -4.929 -12.977 28.798 1.00 55.72 111 SER A O 1
ATOM 886 N N . LYS A 1 112 ? -3.399 -13.246 30.434 1.00 57.31 112 LYS A N 1
ATOM 887 C CA . LYS A 1 112 ? -3.675 -12.036 31.214 1.00 57.31 112 LYS A CA 1
ATOM 888 C C . LYS A 1 112 ? -3.125 -10.731 30.611 1.00 57.31 112 LYS A C 1
ATOM 890 O O . LYS A 1 112 ? -3.758 -9.698 30.798 1.00 57.31 112 LYS A O 1
ATOM 895 N N . THR A 1 113 ? -1.998 -10.732 29.888 1.00 66.06 113 THR A N 1
ATOM 896 C CA . THR A 1 113 ? -1.383 -9.497 29.336 1.00 66.06 113 THR A CA 1
ATOM 897 C C . THR A 1 113 ? -1.894 -9.155 27.938 1.00 66.06 113 THR A C 1
ATOM 899 O O . THR A 1 113 ? -1.965 -7.983 27.564 1.00 66.06 113 THR A O 1
ATOM 902 N N . ARG A 1 114 ? -2.351 -10.164 27.186 1.00 68.81 114 ARG A N 1
ATOM 903 C CA . ARG A 1 114 ? -2.881 -10.022 25.820 1.00 68.81 114 ARG A CA 1
ATOM 904 C C . ARG A 1 114 ? -3.945 -8.917 25.656 1.00 68.81 114 ARG A C 1
ATOM 906 O O . ARG A 1 114 ? -3.828 -8.157 24.695 1.00 68.81 114 ARG A O 1
ATOM 913 N N . PRO A 1 115 ? -4.950 -8.754 26.543 1.00 75.50 115 PRO A N 1
ATOM 914 C CA . PRO A 1 115 ? -5.939 -7.681 26.403 1.00 75.50 115 PRO A CA 1
ATOM 915 C C . PRO A 1 115 ? -5.338 -6.277 26.547 1.00 75.50 115 PRO A C 1
ATOM 917 O O . PRO A 1 115 ? -5.756 -5.361 25.840 1.00 75.50 115 PRO A O 1
ATOM 920 N N . SER A 1 116 ? -4.341 -6.114 27.424 1.00 78.12 116 SER A N 1
ATOM 921 C CA . SER A 1 116 ? -3.646 -4.839 27.642 1.00 78.12 116 SER A CA 1
ATOM 922 C C . SER A 1 116 ? -2.843 -4.429 26.408 1.00 78.12 116 SER A C 1
ATOM 924 O O . SER A 1 116 ? -2.931 -3.295 25.949 1.00 78.12 116 SER A O 1
ATOM 926 N N . ILE A 1 117 ? -2.152 -5.391 25.795 1.00 75.88 117 ILE A N 1
ATOM 927 C CA . ILE A 1 117 ? -1.347 -5.183 24.584 1.00 75.88 117 ILE A CA 1
ATOM 928 C C . ILE A 1 117 ? -2.239 -4.801 23.403 1.00 75.88 117 ILE A C 1
ATOM 930 O O . ILE A 1 117 ? -1.968 -3.831 22.699 1.00 75.88 117 ILE A O 1
ATOM 934 N N . LEU A 1 118 ? -3.338 -5.536 23.202 1.00 77.50 118 LEU A N 1
ATOM 935 C CA . LEU A 1 118 ? -4.298 -5.233 22.140 1.00 77.50 118 LEU A CA 1
ATOM 936 C C . LEU A 1 118 ? -4.936 -3.855 22.335 1.00 77.50 118 LEU A C 1
ATOM 938 O O . LEU A 1 118 ? -5.141 -3.137 21.357 1.00 77.50 118 LEU A O 1
ATOM 942 N N . ARG A 1 119 ? -5.216 -3.467 23.587 1.00 80.75 119 ARG A N 1
ATOM 943 C CA . ARG A 1 119 ? -5.684 -2.120 23.922 1.00 80.75 119 ARG A CA 1
ATOM 944 C C . ARG A 1 119 ? -4.630 -1.071 23.581 1.00 80.75 119 ARG A C 1
ATOM 946 O O . ARG A 1 119 ? -4.962 -0.117 22.892 1.00 80.75 119 ARG A O 1
ATOM 953 N N . ALA A 1 120 ? -3.389 -1.251 24.029 1.00 79.19 120 ALA A N 1
ATOM 954 C CA . ALA A 1 120 ? -2.304 -0.307 23.789 1.00 79.19 120 ALA A CA 1
ATOM 955 C C . ALA A 1 120 ? -2.052 -0.107 22.290 1.00 79.19 120 ALA A C 1
ATOM 957 O O . ALA A 1 120 ? -2.038 1.027 21.821 1.00 79.19 120 ALA A O 1
ATOM 958 N N . LEU A 1 121 ? -1.976 -1.197 21.520 1.00 74.88 121 LEU A N 1
ATOM 959 C CA . LEU A 1 121 ? -1.783 -1.151 20.071 1.00 74.88 121 LEU A CA 1
ATOM 960 C C . LEU A 1 121 ? -2.935 -0.424 19.362 1.00 74.88 121 LEU A C 1
ATOM 962 O O . LEU A 1 121 ? -2.705 0.421 18.498 1.00 74.88 121 LEU A O 1
ATOM 966 N N . TYR A 1 122 ? -4.176 -0.727 19.752 1.00 77.62 122 TYR A N 1
ATOM 967 C CA . TYR A 1 122 ? -5.362 -0.079 19.198 1.00 77.62 122 TYR A CA 1
ATOM 968 C C . TYR A 1 122 ? -5.402 1.421 19.519 1.00 77.62 122 TYR A C 1
ATOM 970 O O . TYR A 1 122 ? -5.627 2.235 18.626 1.00 77.62 122 TYR A O 1
ATOM 978 N N . THR A 1 123 ? -5.150 1.792 20.775 1.00 79.94 123 THR A N 1
ATOM 979 C CA . THR A 1 123 ? -5.170 3.186 21.227 1.00 79.94 123 THR A CA 1
ATOM 980 C C . THR A 1 123 ? -4.053 4.006 20.585 1.00 79.94 123 THR A C 1
ATOM 982 O O . THR A 1 123 ? -4.328 5.085 20.067 1.00 79.94 123 THR A O 1
ATOM 985 N N . VAL A 1 124 ? -2.820 3.490 20.542 1.00 78.56 124 VAL A N 1
ATOM 986 C CA . VAL A 1 124 ? -1.680 4.139 19.867 1.00 78.56 124 VAL A CA 1
ATOM 987 C C . VAL A 1 124 ? -1.987 4.355 18.386 1.00 78.56 124 VAL A C 1
ATOM 989 O O . VAL A 1 124 ? -1.829 5.467 17.886 1.00 78.56 124 VAL A O 1
ATOM 992 N N . GLY A 1 125 ? -2.507 3.333 17.696 1.00 65.69 125 GLY A N 1
ATOM 993 C CA . GLY A 1 125 ? -2.885 3.443 16.286 1.00 65.69 125 GLY A CA 1
ATOM 994 C C . GLY A 1 125 ? -3.953 4.512 16.027 1.00 65.69 125 GLY A C 1
ATOM 995 O O . GLY A 1 125 ? -3.856 5.263 15.058 1.00 65.69 125 GLY A O 1
ATOM 996 N N . LEU A 1 126 ? -4.950 4.629 16.908 1.00 68.12 126 LEU A N 1
ATOM 997 C CA . LEU A 1 126 ? -5.983 5.660 16.798 1.00 68.12 126 LEU A CA 1
ATOM 998 C C . LEU A 1 126 ? -5.479 7.066 17.139 1.00 68.12 126 LEU A C 1
ATOM 1000 O O . LEU A 1 126 ? -5.895 8.021 16.487 1.00 68.12 126 LEU A O 1
ATOM 1004 N N . ILE A 1 127 ? -4.578 7.219 18.112 1.00 75.12 127 ILE A N 1
ATOM 1005 C CA . ILE A 1 127 ? -3.951 8.520 18.383 1.00 75.12 127 ILE A CA 1
ATOM 1006 C C . ILE A 1 127 ? -3.177 8.976 17.139 1.00 75.12 127 ILE A C 1
ATOM 1008 O O . ILE A 1 127 ? -3.395 10.092 16.678 1.00 75.12 127 ILE A O 1
ATOM 1012 N N . CYS A 1 128 ? -2.381 8.095 16.522 1.00 73.25 128 CYS A N 1
ATOM 1013 C CA . CYS A 1 128 ? -1.682 8.392 15.265 1.00 73.25 128 CYS A CA 1
ATOM 1014 C C . CYS A 1 128 ? -2.631 8.718 14.098 1.00 73.25 128 CYS A C 1
ATOM 1016 O O . CYS A 1 128 ? -2.264 9.464 13.195 1.00 73.25 128 CYS A O 1
ATOM 1018 N N . LYS A 1 129 ? -3.847 8.156 14.090 1.00 70.69 129 LYS A N 1
ATOM 1019 C CA . LYS A 1 129 ? -4.868 8.446 13.071 1.00 70.69 129 LYS A CA 1
ATOM 1020 C C . LYS A 1 129 ? -5.404 9.875 13.188 1.00 70.69 129 LYS A C 1
ATOM 1022 O O . LYS A 1 129 ? -5.618 10.514 12.157 1.00 70.69 129 LYS A O 1
ATOM 1027 N N . TYR A 1 130 ? -5.678 10.336 14.411 1.00 63.94 130 TYR A N 1
ATOM 1028 C CA . TYR A 1 130 ? -6.384 11.599 14.661 1.00 63.94 130 TYR A CA 1
ATOM 1029 C C . TYR A 1 130 ? -5.474 12.786 15.000 1.00 63.94 130 TYR A C 1
ATOM 1031 O O . TYR A 1 130 ? -5.901 13.932 14.851 1.00 63.94 130 TYR A O 1
ATOM 1039 N N . PHE A 1 131 ? -4.242 12.539 15.445 1.00 69.38 131 PHE A N 1
ATOM 1040 C CA . PHE A 1 131 ? -3.300 13.577 15.851 1.00 69.38 131 PHE A CA 1
ATOM 1041 C C . PHE A 1 131 ? -2.027 13.527 15.011 1.00 69.38 131 PHE A C 1
ATOM 1043 O O . PHE A 1 131 ? -1.338 12.509 14.955 1.00 69.38 131 PHE A O 1
ATOM 1050 N N . THR A 1 132 ? -1.675 14.666 14.417 1.00 64.06 132 THR A N 1
ATOM 1051 C CA . THR A 1 132 ? -0.335 14.897 13.874 1.00 64.06 132 THR A CA 1
ATOM 1052 C C . THR A 1 132 ? 0.570 15.275 15.039 1.00 64.06 132 THR A C 1
ATOM 1054 O O . THR A 1 132 ? 0.706 16.451 15.363 1.00 64.06 132 THR A O 1
ATOM 1057 N N . LEU A 1 133 ? 1.113 14.270 15.727 1.00 64.12 133 LEU A N 1
ATOM 1058 C CA . LEU A 1 133 ? 2.043 14.497 16.829 1.00 64.12 133 LEU A CA 1
ATOM 1059 C C . LEU A 1 133 ? 3.380 14.968 16.247 1.00 64.12 133 LEU A C 1
ATOM 1061 O O . LEU A 1 133 ? 4.126 14.173 15.670 1.00 64.12 133 LEU A O 1
ATOM 1065 N N . ASP A 1 134 ? 3.681 16.259 16.387 1.00 50.50 134 ASP A N 1
ATOM 1066 C CA . ASP A 1 134 ? 4.997 16.788 16.048 1.00 50.50 134 ASP A CA 1
ATOM 1067 C C . ASP A 1 134 ? 6.021 16.183 17.013 1.00 50.50 134 ASP A C 1
ATOM 1069 O O . ASP A 1 134 ? 6.130 16.552 18.182 1.00 50.50 134 ASP A O 1
ATOM 1073 N N . TYR A 1 135 ? 6.810 15.236 16.510 1.00 45.97 135 TYR A N 1
ATOM 1074 C CA . TYR A 1 135 ? 7.863 14.536 17.254 1.00 45.97 135 TYR A CA 1
ATOM 1075 C C . TYR A 1 135 ? 9.021 15.467 17.695 1.00 45.97 135 TYR A C 1
ATOM 1077 O O . TYR A 1 135 ? 10.057 15.014 18.183 1.00 45.97 135 TYR A O 1
ATOM 1085 N N . SER A 1 136 ? 8.869 16.786 17.527 1.00 37.91 136 SER A N 1
ATOM 1086 C CA . SER A 1 136 ? 9.844 17.815 17.893 1.00 37.91 136 SER A CA 1
ATOM 1087 C C . SER A 1 136 ? 10.064 17.920 19.408 1.00 37.91 136 SER A C 1
ATOM 1089 O O . SER A 1 136 ? 11.122 18.386 19.830 1.00 37.91 136 SER A O 1
ATOM 1091 N N . PHE A 1 137 ? 9.140 17.410 20.232 1.00 38.97 137 PHE A N 1
ATOM 1092 C CA . PHE A 1 137 ? 9.230 17.489 21.695 1.00 38.97 137 PHE A CA 1
ATOM 1093 C C . PHE A 1 137 ? 10.294 16.569 22.331 1.00 38.97 137 PHE A C 1
ATOM 1095 O O . PHE A 1 137 ? 10.553 16.664 23.527 1.00 38.97 137 PHE A O 1
ATOM 1102 N N . ASN A 1 138 ? 10.964 15.719 21.542 1.00 34.94 138 ASN A N 1
ATOM 1103 C CA . ASN A 1 138 ? 12.046 14.845 22.015 1.00 34.94 138 ASN A CA 1
ATOM 1104 C C . ASN A 1 138 ? 13.443 15.207 21.481 1.00 34.94 138 ASN A C 1
ATOM 1106 O O . ASN A 1 138 ? 14.375 14.436 21.672 1.00 34.94 138 ASN A O 1
ATOM 1110 N N . ARG A 1 139 ? 13.650 16.385 20.866 1.00 33.72 139 ARG A N 1
ATOM 1111 C CA . ARG A 1 139 ? 15.022 16.833 20.529 1.00 33.72 139 ARG A CA 1
ATOM 1112 C C . ARG A 1 139 ? 15.848 17.285 21.738 1.00 33.72 139 ARG A C 1
ATOM 1114 O O . ARG A 1 139 ? 17.068 17.335 21.636 1.00 33.72 139 ARG A O 1
ATOM 1121 N N . ASN A 1 140 ? 15.209 17.566 22.877 1.00 30.97 140 ASN A N 1
ATOM 1122 C CA . ASN A 1 140 ? 15.894 18.086 24.069 1.00 30.97 140 ASN A CA 1
ATOM 1123 C C . ASN A 1 140 ? 16.115 17.044 25.178 1.00 30.97 140 ASN A C 1
ATOM 1125 O O . ASN A 1 140 ? 16.709 17.361 26.207 1.00 30.97 140 ASN A O 1
ATOM 1129 N N . LYS A 1 141 ? 15.721 15.786 24.961 1.00 32.25 141 LYS A N 1
ATOM 1130 C CA . LYS A 1 141 ? 16.331 14.646 25.648 1.00 32.25 141 LYS A CA 1
ATOM 1131 C C . LYS A 1 141 ? 17.207 13.938 24.631 1.00 32.25 141 LYS A C 1
ATOM 1133 O O . LYS A 1 141 ? 16.771 13.677 23.518 1.00 32.25 141 LYS A O 1
ATOM 1138 N N . LYS A 1 142 ? 18.441 13.619 25.016 1.00 32.81 142 LYS A N 1
ATOM 1139 C CA . LYS A 1 142 ? 19.295 12.645 24.327 1.00 32.81 142 LYS A CA 1
ATOM 1140 C C . LYS A 1 142 ? 18.624 11.260 24.372 1.00 32.81 142 LYS A C 1
ATOM 1142 O O . LYS A 1 142 ? 19.061 10.383 25.099 1.00 32.81 142 LYS A O 1
ATOM 1147 N N . SER A 1 143 ? 17.535 11.097 23.635 1.00 33.66 143 SER A N 1
ATOM 1148 C CA . SER A 1 143 ? 16.942 9.827 23.244 1.00 33.66 143 SER A CA 1
ATOM 1149 C C . SER A 1 143 ? 16.923 9.820 21.721 1.00 33.66 143 SER A C 1
ATOM 1151 O O . SER A 1 143 ? 15.873 9.807 21.083 1.00 33.66 143 SER A O 1
ATOM 1153 N N . SER A 1 144 ? 18.123 9.867 21.139 1.00 34.47 144 SER A N 1
ATOM 1154 C CA . SER A 1 144 ? 18.383 9.319 19.810 1.00 34.47 144 SER A CA 1
ATOM 1155 C C . SER A 1 144 ? 18.483 7.791 19.890 1.00 34.47 144 SER A C 1
ATOM 1157 O O . SER A 1 144 ? 19.306 7.194 19.202 1.00 34.47 144 SER A O 1
ATOM 1159 N N . ASP A 1 145 ? 17.681 7.157 20.744 1.00 36.84 145 ASP A N 1
ATOM 1160 C CA . ASP A 1 145 ? 17.426 5.737 20.601 1.00 36.84 145 ASP A CA 1
ATOM 1161 C C . ASP A 1 145 ? 16.391 5.646 19.493 1.00 36.84 145 ASP A C 1
ATOM 1163 O O . ASP A 1 145 ? 15.215 5.981 19.658 1.00 36.84 145 ASP A O 1
ATOM 1167 N N . MET A 1 146 ? 16.925 5.346 18.311 1.00 38.06 146 MET A N 1
ATOM 1168 C CA . MET A 1 146 ? 16.216 5.048 17.081 1.00 38.06 146 MET A CA 1
ATOM 1169 C C . MET A 1 146 ? 14.885 4.360 17.394 1.00 38.06 146 MET A C 1
ATOM 1171 O O . MET A 1 146 ? 14.850 3.401 18.165 1.00 38.06 146 MET A O 1
ATOM 1175 N N . ILE A 1 147 ? 13.790 4.809 16.769 1.00 47.06 147 ILE A N 1
ATOM 1176 C CA . ILE A 1 147 ? 12.617 3.944 16.614 1.00 47.06 147 ILE A CA 1
ATOM 1177 C C . ILE A 1 147 ? 13.164 2.657 16.007 1.00 47.06 147 ILE A C 1
ATOM 1179 O O . ILE A 1 147 ? 13.625 2.690 14.867 1.00 47.06 147 ILE A O 1
ATOM 1183 N N . ASP A 1 148 ? 13.196 1.586 16.803 1.00 52.03 148 ASP A N 1
ATOM 1184 C CA . ASP A 1 148 ? 13.813 0.323 16.422 1.00 52.03 148 ASP A CA 1
ATOM 1185 C C . ASP A 1 148 ? 13.289 -0.059 15.029 1.00 52.03 148 ASP A C 1
ATOM 1187 O O . ASP A 1 148 ? 12.068 -0.227 14.874 1.00 52.03 148 ASP A O 1
ATOM 1191 N N . PRO A 1 149 ? 14.162 -0.137 14.006 1.00 53.34 149 PRO A N 1
ATOM 1192 C CA . PRO A 1 149 ? 13.823 -0.646 12.684 1.00 53.34 149 PRO A CA 1
ATOM 1193 C C . PRO A 1 149 ? 12.885 -1.850 12.737 1.00 53.34 149 PRO A C 1
ATOM 1195 O O . PRO A 1 149 ? 11.904 -1.924 11.999 1.00 53.34 149 PRO A O 1
ATOM 1198 N N . ASP A 1 150 ? 13.113 -2.759 13.682 1.00 54.44 150 ASP A N 1
ATOM 1199 C CA . ASP A 1 150 ? 12.342 -3.984 13.856 1.00 54.44 150 ASP A CA 1
ATOM 1200 C C . ASP A 1 150 ? 10.916 -3.713 14.330 1.00 54.44 150 ASP A C 1
ATOM 1202 O O . ASP A 1 150 ? 9.971 -4.367 13.877 1.00 54.44 150 ASP A O 1
ATOM 1206 N N . LEU A 1 151 ? 10.740 -2.744 15.229 1.00 54.34 151 LEU A N 1
ATOM 1207 C CA . LEU A 1 151 ? 9.434 -2.331 15.725 1.00 54.34 151 LEU A CA 1
ATOM 1208 C C . LEU A 1 151 ? 8.643 -1.608 14.633 1.00 54.34 151 LEU A C 1
ATOM 1210 O O . LEU A 1 151 ? 7.460 -1.898 14.453 1.00 54.34 151 LEU A O 1
ATOM 1214 N N . CYS A 1 152 ? 9.299 -0.733 13.864 1.00 58.34 152 CYS A N 1
ATOM 1215 C CA . CYS A 1 152 ? 8.685 -0.061 12.720 1.00 58.34 152 CYS A CA 1
ATOM 1216 C C . CYS A 1 152 ? 8.228 -1.077 11.660 1.00 58.34 152 CYS A C 1
ATOM 1218 O O . CYS A 1 152 ? 7.063 -1.067 11.255 1.00 58.34 152 CYS A O 1
ATOM 1220 N N . ARG A 1 153 ? 9.092 -2.039 11.298 1.00 64.50 153 ARG A N 1
ATOM 1221 C CA . ARG A 1 153 ? 8.759 -3.146 10.384 1.00 64.50 153 ARG A CA 1
ATOM 1222 C C . ARG A 1 153 ? 7.544 -3.934 10.881 1.00 64.50 153 ARG A C 1
ATOM 1224 O O . ARG A 1 153 ? 6.575 -4.103 10.145 1.00 64.50 153 ARG A O 1
ATOM 1231 N N . LYS A 1 154 ? 7.540 -4.359 12.151 1.00 58.00 154 LYS A N 1
ATOM 1232 C CA . LYS A 1 154 ? 6.415 -5.104 12.752 1.00 58.00 154 LYS A CA 1
ATOM 1233 C C . LYS A 1 154 ? 5.124 -4.286 12.790 1.00 58.00 154 LYS A C 1
ATOM 1235 O O . LYS A 1 154 ? 4.055 -4.841 12.534 1.00 58.00 154 LYS A O 1
ATOM 1240 N N . ALA A 1 155 ? 5.206 -2.988 13.079 1.00 58.59 155 ALA A N 1
ATOM 1241 C CA . ALA A 1 155 ? 4.051 -2.096 13.100 1.00 58.59 155 ALA A CA 1
ATOM 1242 C C . ALA A 1 155 ? 3.442 -1.920 11.702 1.00 58.59 155 ALA A C 1
ATOM 1244 O O . ALA A 1 155 ? 2.224 -2.000 11.560 1.00 58.59 155 ALA A O 1
ATOM 1245 N N . ILE A 1 156 ? 4.270 -1.756 10.666 1.00 63.66 156 ILE A N 1
ATOM 1246 C CA . ILE A 1 156 ? 3.816 -1.626 9.274 1.00 63.66 156 ILE A CA 1
ATOM 1247 C C . ILE A 1 156 ? 3.228 -2.946 8.762 1.00 63.66 156 ILE A C 1
ATOM 1249 O O . ILE A 1 156 ? 2.179 -2.940 8.118 1.00 63.66 156 ILE A O 1
ATOM 1253 N N . THR A 1 157 ? 3.819 -4.090 9.111 1.00 66.50 157 THR A N 1
ATOM 1254 C CA . THR A 1 157 ? 3.223 -5.408 8.835 1.00 66.50 157 THR A CA 1
ATOM 1255 C C . THR A 1 157 ? 1.873 -5.573 9.543 1.00 66.50 157 THR A C 1
ATOM 1257 O O . THR A 1 157 ? 0.895 -6.006 8.934 1.00 66.50 157 THR A O 1
ATOM 1260 N N . GLY A 1 158 ? 1.778 -5.162 10.813 1.00 51.59 158 GLY A N 1
ATOM 1261 C CA . GLY A 1 158 ? 0.525 -5.145 11.574 1.00 51.59 158 GLY A CA 1
ATOM 1262 C C . GLY A 1 158 ? -0.544 -4.241 10.953 1.00 51.59 158 GLY A C 1
ATOM 1263 O O . GLY A 1 158 ? -1.712 -4.629 10.869 1.00 51.59 158 GLY A O 1
ATOM 1264 N N . LEU A 1 159 ? -0.139 -3.066 10.462 1.00 67.50 159 LEU A N 1
ATOM 1265 C CA . LEU A 1 159 ? -0.996 -2.162 9.703 1.00 67.50 159 LEU A CA 1
ATOM 1266 C C . LEU A 1 159 ? -1.493 -2.840 8.420 1.00 67.50 159 LEU A C 1
ATOM 1268 O O . LEU A 1 159 ? -2.687 -2.778 8.146 1.00 67.50 159 LEU A O 1
ATOM 1272 N N . GLY A 1 160 ? -0.634 -3.562 7.696 1.00 63.44 160 GLY A N 1
ATOM 1273 C CA . GLY A 1 160 ? -1.021 -4.363 6.530 1.00 63.44 160 GLY A CA 1
ATOM 1274 C C . GLY A 1 160 ? -2.198 -5.302 6.821 1.00 63.44 160 GLY A C 1
ATOM 1275 O O . GLY A 1 160 ? -3.213 -5.253 6.127 1.00 63.44 160 GLY A O 1
ATOM 1276 N N . PHE A 1 161 ? -2.138 -6.074 7.912 1.00 62.81 161 PHE A N 1
ATOM 1277 C CA . PHE A 1 161 ? -3.244 -6.958 8.310 1.00 62.81 161 PHE A CA 1
ATOM 1278 C C . PHE A 1 161 ? -4.544 -6.209 8.627 1.00 62.81 161 PHE A C 1
ATOM 1280 O O . PHE A 1 161 ? -5.635 -6.694 8.310 1.00 62.81 161 PHE A O 1
ATOM 1287 N N . LEU A 1 162 ? -4.448 -5.029 9.248 1.00 57.62 162 LEU A N 1
ATOM 1288 C CA . LEU A 1 162 ? -5.611 -4.189 9.524 1.00 57.62 162 LEU A CA 1
ATOM 1289 C C . LEU A 1 162 ? -6.244 -3.683 8.222 1.00 57.62 162 LEU A C 1
ATOM 1291 O O . LEU A 1 162 ? -7.463 -3.772 8.060 1.00 57.62 162 LEU A O 1
ATOM 1295 N N . LEU A 1 163 ? -5.418 -3.197 7.295 1.00 70.62 163 LEU A N 1
ATOM 1296 C CA . LEU A 1 163 ? -5.856 -2.680 6.002 1.00 70.62 163 LEU A CA 1
ATOM 1297 C C . LEU A 1 163 ? -6.450 -3.785 5.120 1.00 70.62 163 LEU A C 1
ATOM 1299 O O . LEU A 1 163 ? -7.416 -3.541 4.411 1.00 70.62 163 LEU A O 1
ATOM 1303 N N . PHE A 1 164 ? -5.974 -5.029 5.219 1.00 71.69 164 PHE A N 1
ATOM 1304 C CA . PHE A 1 164 ? -6.571 -6.151 4.478 1.00 71.69 164 PHE A CA 1
ATOM 1305 C C . PHE A 1 164 ? -8.014 -6.422 4.905 1.00 71.69 164 PHE A C 1
ATOM 1307 O O . PHE A 1 164 ? -8.857 -6.792 4.085 1.00 71.69 164 PHE A O 1
ATOM 1314 N N . ARG A 1 165 ? -8.303 -6.248 6.198 1.00 65.06 165 ARG A N 1
ATOM 1315 C CA . ARG A 1 165 ? -9.650 -6.423 6.748 1.00 65.06 165 ARG A CA 1
ATOM 1316 C C . ARG A 1 165 ? -10.547 -5.213 6.490 1.00 65.06 165 ARG A C 1
ATOM 1318 O O . ARG A 1 165 ? -11.751 -5.385 6.320 1.00 65.06 165 ARG A O 1
ATOM 1325 N N . HIS A 1 166 ? -9.969 -4.016 6.494 1.00 70.56 166 HIS A N 1
ATOM 1326 C CA . HIS A 1 166 ? -10.661 -2.741 6.336 1.00 70.56 166 HIS A CA 1
ATOM 1327 C C . HIS A 1 166 ? -10.036 -1.947 5.185 1.00 70.56 166 HIS A C 1
ATOM 1329 O O . HIS A 1 166 ? -9.394 -0.922 5.391 1.00 70.56 166 HIS A O 1
ATOM 1335 N N . ASP A 1 167 ? -10.231 -2.442 3.969 1.00 75.25 167 ASP A N 1
ATOM 1336 C CA . ASP A 1 167 ? -9.590 -1.956 2.743 1.00 75.25 167 ASP A CA 1
ATOM 1337 C C . ASP A 1 167 ? -9.888 -0.496 2.393 1.00 75.25 167 ASP A C 1
ATOM 1339 O O . ASP A 1 167 ? -9.018 0.215 1.904 1.00 75.25 167 ASP A O 1
ATOM 1343 N N . GLN A 1 168 ? -11.075 -0.012 2.738 1.00 76.88 168 GLN A N 1
ATOM 1344 C CA . GLN A 1 168 ? -11.458 1.402 2.669 1.00 76.88 168 GLN A CA 1
ATOM 1345 C C . GLN A 1 168 ? -10.458 2.335 3.382 1.00 76.88 168 GLN A C 1
ATOM 1347 O O . GLN A 1 168 ? -10.310 3.493 2.996 1.00 76.88 168 GLN A O 1
ATOM 1352 N N . LEU A 1 169 ? -9.715 1.840 4.382 1.00 73.12 169 LEU A N 1
ATOM 1353 C CA . LEU A 1 169 ? -8.691 2.627 5.068 1.00 73.12 169 LEU A CA 1
ATOM 1354 C C . LEU A 1 169 ? -7.481 2.943 4.184 1.00 73.12 169 LEU A C 1
ATOM 1356 O O . LEU A 1 169 ? -6.859 3.978 4.413 1.00 73.12 169 LEU A O 1
ATOM 1360 N N . PHE A 1 170 ? -7.164 2.129 3.167 1.00 78.00 170 PHE A N 1
ATOM 1361 C CA . PHE A 1 170 ? -6.046 2.407 2.254 1.00 78.00 170 PHE A CA 1
ATOM 1362 C C . PHE A 1 170 ? -6.185 3.764 1.559 1.00 78.00 170 PHE A C 1
ATOM 1364 O O . PHE A 1 170 ? -5.174 4.399 1.278 1.00 78.00 170 PHE A O 1
ATOM 1371 N N . CYS A 1 171 ? -7.410 4.215 1.297 1.00 82.69 171 CYS A N 1
ATOM 1372 C CA . CYS A 1 171 ? -7.683 5.479 0.612 1.00 82.69 171 CYS A CA 1
ATOM 1373 C C . CYS A 1 171 ? -8.054 6.615 1.581 1.00 82.69 171 CYS A C 1
ATOM 1375 O O . CYS A 1 171 ? -8.445 7.695 1.148 1.00 82.69 171 CYS A O 1
ATOM 1377 N N . THR A 1 172 ? -7.941 6.402 2.898 1.00 75.81 172 THR A N 1
ATOM 1378 C CA . THR A 1 172 ? -8.118 7.493 3.867 1.00 75.81 172 THR A CA 1
ATOM 1379 C C . THR A 1 172 ? -6.892 8.397 3.878 1.00 75.81 172 THR A C 1
ATOM 1381 O O . THR A 1 172 ? -5.761 7.909 3.863 1.00 75.81 172 THR A O 1
ATOM 1384 N N . GLY A 1 173 ? -7.105 9.713 3.969 1.00 62.66 173 GLY A N 1
ATOM 1385 C CA . GLY A 1 173 ? -6.025 10.702 3.884 1.00 62.66 173 GLY A CA 1
ATOM 1386 C C . GLY A 1 173 ? -4.868 10.446 4.857 1.00 62.66 173 GLY A C 1
ATOM 1387 O O . GLY A 1 173 ? -3.711 10.571 4.468 1.00 62.66 173 GLY A O 1
ATOM 1388 N N . SER A 1 174 ? -5.151 10.005 6.089 1.00 62.00 174 SER A N 1
ATOM 1389 C CA . SER A 1 174 ? -4.112 9.714 7.088 1.00 62.00 174 SER A CA 1
ATOM 1390 C C . SER A 1 174 ? -3.226 8.526 6.694 1.00 62.00 174 SER A C 1
ATOM 1392 O O . SER A 1 174 ? -2.002 8.622 6.768 1.00 62.00 174 SER A O 1
ATOM 1394 N N . VAL A 1 175 ? -3.824 7.411 6.254 1.00 70.31 175 VAL A N 1
ATOM 1395 C CA . VAL A 1 175 ? -3.078 6.202 5.854 1.00 70.31 175 VAL A CA 1
ATOM 1396 C C . VAL A 1 175 ? -2.342 6.443 4.544 1.00 70.31 175 VAL A C 1
ATOM 1398 O O . VAL A 1 175 ? -1.163 6.108 4.439 1.00 70.31 175 VAL A O 1
ATOM 1401 N N . GLN A 1 176 ? -3.004 7.077 3.576 1.00 78.00 176 GLN A N 1
ATOM 1402 C CA . GLN A 1 176 ? -2.396 7.435 2.302 1.00 78.00 176 GLN A CA 1
ATOM 1403 C C . GLN A 1 176 ? -1.175 8.328 2.516 1.00 78.00 176 GLN A C 1
ATOM 1405 O O . GLN A 1 176 ? -0.103 8.013 2.002 1.00 78.00 176 GLN A O 1
ATOM 1410 N N . LEU A 1 177 ? -1.299 9.401 3.304 1.00 70.19 177 LEU A N 1
ATOM 1411 C CA . LEU A 1 177 ? -0.185 10.301 3.603 1.00 70.19 177 LEU A CA 1
ATOM 1412 C C . LEU A 1 177 ? 0.955 9.563 4.313 1.00 70.19 177 LEU A C 1
ATOM 1414 O O . LEU A 1 177 ? 2.119 9.755 3.965 1.00 70.19 177 LEU A O 1
ATOM 1418 N N . PHE A 1 178 ? 0.625 8.707 5.282 1.00 73.88 178 PHE A N 1
ATOM 1419 C CA . PHE A 1 178 ? 1.604 7.916 6.019 1.00 73.88 178 PHE A CA 1
ATOM 1420 C C . PHE A 1 178 ? 2.404 6.990 5.093 1.00 73.88 178 PHE A C 1
ATOM 1422 O O . PHE A 1 178 ? 3.627 7.093 5.046 1.00 73.88 178 PHE A O 1
ATOM 1429 N N . LEU A 1 179 ? 1.735 6.140 4.308 1.00 77.94 179 LEU A N 1
ATOM 1430 C CA . LEU A 1 179 ? 2.404 5.204 3.399 1.00 77.94 179 LEU A CA 1
ATOM 1431 C C . LEU A 1 179 ? 3.157 5.935 2.282 1.00 77.94 179 LEU A C 1
ATOM 1433 O O . LEU A 1 179 ? 4.294 5.582 1.972 1.00 77.94 179 LEU A O 1
ATOM 1437 N N . THR A 1 180 ? 2.564 6.996 1.725 1.00 79.12 180 THR A N 1
ATOM 1438 C CA . THR A 1 180 ? 3.197 7.811 0.678 1.00 79.12 180 THR A CA 1
ATOM 1439 C C . THR A 1 180 ? 4.506 8.406 1.163 1.00 79.12 180 THR A C 1
ATOM 1441 O O . THR A 1 180 ? 5.476 8.357 0.422 1.00 79.12 180 THR A O 1
ATOM 1444 N N . ARG A 1 181 ? 4.579 8.900 2.408 1.00 76.69 181 ARG A N 1
ATOM 1445 C CA . ARG A 1 181 ? 5.821 9.456 2.967 1.00 76.69 181 ARG A CA 1
ATOM 1446 C C . ARG A 1 181 ? 6.966 8.447 2.961 1.00 76.69 181 ARG A C 1
ATOM 1448 O O . ARG A 1 181 ? 8.073 8.808 2.574 1.00 76.69 181 ARG A O 1
ATOM 1455 N N . PHE A 1 182 ? 6.716 7.193 3.333 1.00 79.38 182 PHE A N 1
ATOM 1456 C CA . PHE A 1 182 ? 7.751 6.157 3.272 1.00 79.38 182 PHE A CA 1
ATOM 1457 C C . PHE A 1 182 ? 8.150 5.834 1.830 1.00 79.38 182 PHE A C 1
ATOM 1459 O O . PHE A 1 182 ? 9.336 5.727 1.532 1.00 79.38 182 PHE A O 1
ATOM 1466 N N . LEU A 1 183 ? 7.187 5.741 0.912 1.00 83.56 183 LEU A N 1
ATOM 1467 C CA . LEU A 1 183 ? 7.463 5.438 -0.496 1.00 83.56 183 LEU A CA 1
ATOM 1468 C C . LEU A 1 183 ? 8.161 6.591 -1.238 1.00 83.56 183 LEU A C 1
ATOM 1470 O O . LEU A 1 183 ? 8.990 6.343 -2.106 1.00 83.56 183 LEU A O 1
ATOM 1474 N N . SER A 1 184 ? 7.849 7.845 -0.899 1.00 79.50 184 SER A N 1
ATOM 1475 C CA . SER A 1 184 ? 8.359 9.038 -1.584 1.00 79.50 184 SER A CA 1
ATOM 1476 C C . SER A 1 184 ? 9.678 9.563 -1.031 1.00 79.50 184 SER A C 1
ATOM 1478 O O . SER A 1 184 ? 10.275 10.460 -1.626 1.00 79.50 184 SER A O 1
ATOM 1480 N N . THR A 1 185 ? 10.114 9.086 0.135 1.00 69.44 185 THR A N 1
ATOM 1481 C CA . THR A 1 185 ? 11.377 9.536 0.723 1.00 69.44 185 THR A CA 1
ATOM 1482 C C . THR A 1 185 ? 12.524 8.930 -0.071 1.00 69.44 185 THR A C 1
ATOM 1484 O O . THR A 1 185 ? 12.832 7.745 0.034 1.00 69.44 185 THR A O 1
ATOM 1487 N N . VAL A 1 186 ? 13.147 9.767 -0.894 1.00 59.75 186 VAL A N 1
ATOM 1488 C CA . VAL A 1 186 ? 14.356 9.419 -1.631 1.00 59.75 186 VAL A CA 1
ATOM 1489 C C . VAL A 1 186 ? 15.539 9.676 -0.712 1.00 59.75 186 VAL A C 1
ATOM 1491 O O . VAL A 1 186 ? 15.725 10.790 -0.218 1.00 59.75 186 VAL A O 1
ATOM 1494 N N . GLN A 1 187 ? 16.345 8.647 -0.475 1.00 53.44 187 GLN A N 1
ATOM 1495 C CA . GLN A 1 187 ? 17.472 8.674 0.453 1.00 53.44 187 GLN A CA 1
ATOM 1496 C C . GLN A 1 187 ? 18.684 9.479 -0.066 1.00 53.44 187 GLN A C 1
ATOM 1498 O O . GLN A 1 187 ? 19.828 9.082 0.113 1.00 53.44 187 GLN A O 1
ATOM 1503 N N . ASN A 1 188 ? 18.457 10.630 -0.697 1.00 42.25 188 ASN A N 1
ATOM 1504 C CA . ASN A 1 188 ? 19.527 11.547 -1.098 1.00 42.25 188 ASN A CA 1
ATOM 1505 C C . ASN A 1 188 ? 19.975 12.457 0.067 1.00 42.25 188 ASN A C 1
ATOM 1507 O O . ASN A 1 188 ? 21.026 13.077 -0.018 1.00 42.25 188 ASN A O 1
ATOM 1511 N N . SER A 1 189 ? 19.214 12.522 1.171 1.00 39.06 189 SER A N 1
ATOM 1512 C CA . SER A 1 189 ? 19.485 13.413 2.319 1.00 39.06 189 SER A CA 1
ATOM 1513 C C . SER A 1 189 ? 20.185 12.765 3.523 1.00 39.06 189 SER A C 1
ATOM 1515 O O . SER A 1 189 ? 20.428 13.455 4.509 1.00 39.06 189 SER A O 1
ATOM 1517 N N . LEU A 1 190 ? 20.509 11.468 3.486 1.00 43.47 190 LEU A N 1
ATOM 1518 C CA . LEU A 1 190 ? 21.071 10.736 4.640 1.00 43.47 190 LEU A CA 1
ATOM 1519 C C . LEU A 1 190 ? 22.557 10.368 4.488 1.00 43.47 190 LEU A C 1
ATOM 1521 O O . LEU A 1 190 ? 23.101 9.650 5.319 1.00 43.47 190 LEU A O 1
ATOM 1525 N N . THR A 1 191 ? 23.256 10.894 3.479 1.00 35.91 191 THR A N 1
ATOM 1526 C CA . THR A 1 191 ? 24.675 10.578 3.224 1.00 35.91 191 THR A CA 1
ATOM 1527 C C . THR A 1 191 ? 25.655 11.111 4.269 1.00 35.91 191 THR A C 1
ATOM 1529 O O . THR A 1 191 ? 26.845 10.849 4.142 1.00 35.91 191 THR A O 1
ATOM 1532 N N . ASN A 1 192 ? 25.201 11.823 5.305 1.00 37.75 192 ASN A N 1
ATOM 1533 C CA . ASN A 1 192 ? 26.120 12.427 6.268 1.00 37.75 192 ASN A CA 1
ATOM 1534 C C . ASN A 1 192 ? 26.267 11.695 7.599 1.00 37.75 192 ASN A C 1
ATOM 1536 O O . ASN A 1 192 ? 27.174 12.071 8.323 1.00 37.75 192 ASN A O 1
ATOM 1540 N N . ASN A 1 193 ? 25.486 10.659 7.933 1.00 39.94 193 ASN A N 1
ATOM 1541 C CA . ASN A 1 193 ? 25.729 9.889 9.161 1.00 39.94 193 ASN A CA 1
ATOM 1542 C C . ASN A 1 193 ? 25.251 8.430 9.023 1.00 39.94 193 ASN A C 1
ATOM 1544 O O . ASN A 1 193 ? 24.060 8.178 8.912 1.00 39.94 193 ASN A O 1
ATOM 1548 N N . HIS A 1 194 ? 26.203 7.496 9.087 1.00 40.75 194 HIS A N 1
ATOM 1549 C CA . HIS A 1 194 ? 26.062 6.037 9.222 1.00 40.75 194 HIS A CA 1
ATOM 1550 C C . HIS A 1 194 ? 25.457 5.221 8.038 1.00 40.75 194 HIS A C 1
ATOM 1552 O O . HIS A 1 194 ? 24.270 5.316 7.736 1.00 40.75 194 HIS A O 1
ATOM 1558 N N . PRO A 1 195 ? 26.230 4.312 7.400 1.00 41.66 195 PRO A N 1
ATOM 1559 C CA . PRO A 1 195 ? 25.780 3.487 6.263 1.00 41.66 195 PRO A CA 1
ATOM 1560 C C . PRO A 1 195 ? 24.747 2.392 6.608 1.00 41.66 195 PRO A C 1
ATOM 1562 O O . PRO A 1 195 ? 24.218 1.742 5.709 1.00 41.66 195 PRO A O 1
ATOM 1565 N N . THR A 1 196 ? 24.436 2.175 7.887 1.00 46.28 196 THR A N 1
ATOM 1566 C CA . THR A 1 196 ? 23.512 1.128 8.364 1.00 46.28 196 THR A CA 1
ATOM 1567 C C . THR A 1 196 ? 22.041 1.549 8.391 1.00 46.28 196 THR A C 1
ATOM 1569 O O . THR A 1 196 ? 21.172 0.684 8.413 1.00 46.28 196 THR A O 1
ATOM 1572 N N . ASP A 1 197 ? 21.739 2.848 8.340 1.00 49.47 197 ASP A N 1
ATOM 1573 C CA . ASP A 1 197 ? 20.361 3.344 8.493 1.00 49.47 197 ASP A CA 1
ATOM 1574 C C . ASP A 1 197 ? 19.542 3.248 7.195 1.00 49.47 197 ASP A C 1
ATOM 1576 O O . ASP A 1 197 ? 18.311 3.197 7.221 1.00 49.47 197 ASP A O 1
ATOM 1580 N N . GLY A 1 198 ? 20.216 3.148 6.045 1.00 53.09 198 GLY A N 1
ATOM 1581 C CA . GLY A 1 198 ? 19.561 3.040 4.741 1.00 53.09 198 GLY A CA 1
ATOM 1582 C C . GLY A 1 198 ? 18.911 1.698 4.441 1.00 53.09 198 GLY A C 1
ATOM 1583 O O . GLY A 1 198 ? 17.856 1.643 3.813 1.00 53.09 198 GLY A O 1
ATOM 1584 N N . SER A 1 199 ? 19.520 0.603 4.895 1.00 63.22 199 SER A N 1
ATOM 1585 C CA . SER A 1 199 ? 19.023 -0.751 4.620 1.00 63.22 199 SER A CA 1
ATOM 1586 C C . SER A 1 199 ? 17.662 -0.996 5.274 1.00 63.22 199 SER A C 1
ATOM 1588 O O . SER A 1 199 ? 16.746 -1.488 4.618 1.00 63.22 199 SER A O 1
ATOM 1590 N N . SER A 1 200 ? 17.511 -0.562 6.527 1.00 67.44 200 SER A N 1
ATOM 1591 C CA . SER A 1 200 ? 16.252 -0.585 7.281 1.00 67.44 200 SER A CA 1
ATOM 1592 C C . SER A 1 200 ? 15.134 0.184 6.566 1.00 67.44 200 SER A C 1
ATOM 1594 O O . SER A 1 200 ? 13.995 -0.281 6.473 1.00 67.44 200 SER A O 1
ATOM 1596 N N . PHE A 1 201 ? 15.460 1.351 6.006 1.00 73.38 201 PHE A N 1
ATOM 1597 C CA . PHE A 1 201 ? 14.477 2.190 5.333 1.00 73.38 201 PHE A CA 1
ATOM 1598 C C . PHE A 1 201 ? 13.962 1.563 4.030 1.00 73.38 201 PHE A C 1
ATOM 1600 O O . PHE A 1 201 ? 12.751 1.504 3.799 1.00 73.38 201 PHE A O 1
ATOM 1607 N N . PHE A 1 202 ? 14.864 1.034 3.201 1.00 83.69 202 PHE A N 1
ATOM 1608 C CA . PHE A 1 202 ? 14.480 0.311 1.986 1.00 83.69 202 PHE A CA 1
ATOM 1609 C C . PHE A 1 202 ? 13.651 -0.935 2.298 1.00 83.69 202 PHE A C 1
ATOM 1611 O O . PHE A 1 202 ? 12.714 -1.254 1.571 1.00 83.69 202 PHE A O 1
ATOM 1618 N N . GLU A 1 203 ? 13.939 -1.616 3.403 1.00 83.81 203 GLU A N 1
ATOM 1619 C CA . GLU A 1 203 ? 13.150 -2.763 3.835 1.00 83.81 203 GLU A CA 1
ATOM 1620 C C . GLU A 1 203 ? 11.718 -2.375 4.226 1.00 83.81 203 GLU A C 1
ATOM 1622 O O . GLU A 1 203 ? 10.770 -3.073 3.869 1.00 83.81 203 GLU A O 1
ATOM 1627 N N . ILE A 1 204 ? 11.527 -1.224 4.878 1.00 80.44 204 ILE A N 1
ATOM 1628 C CA . ILE A 1 204 ? 10.191 -0.675 5.145 1.00 80.44 204 ILE A CA 1
ATOM 1629 C C . ILE A 1 204 ? 9.434 -0.414 3.836 1.00 80.44 204 ILE A C 1
ATOM 1631 O O . ILE A 1 204 ? 8.259 -0.771 3.725 1.00 80.44 204 ILE A O 1
ATOM 1635 N N . GLN A 1 205 ? 10.093 0.169 2.830 1.00 87.75 205 GLN A N 1
ATOM 1636 C CA . GLN A 1 205 ? 9.482 0.372 1.514 1.00 87.75 205 GLN A CA 1
ATOM 1637 C C . GLN A 1 205 ? 9.079 -0.960 0.872 1.00 87.75 205 GLN A C 1
ATOM 1639 O O . GLN A 1 205 ? 7.955 -1.068 0.380 1.00 87.75 205 GLN A O 1
ATOM 1644 N N . CYS A 1 206 ? 9.935 -1.986 0.940 1.00 92.38 206 CYS A N 1
ATOM 1645 C CA . CYS A 1 206 ? 9.598 -3.332 0.473 1.00 92.38 206 CYS A CA 1
ATOM 1646 C C . CYS A 1 206 ? 8.359 -3.882 1.186 1.00 92.38 206 CYS A C 1
ATOM 1648 O O . CYS A 1 206 ? 7.425 -4.305 0.515 1.00 92.38 206 CYS A O 1
ATOM 1650 N N . ILE A 1 207 ? 8.283 -3.793 2.519 1.00 86.31 207 ILE A N 1
ATOM 1651 C CA . ILE A 1 207 ? 7.119 -4.272 3.285 1.00 86.31 207 ILE A CA 1
ATOM 1652 C C . ILE A 1 207 ? 5.834 -3.565 2.838 1.00 86.31 207 ILE A C 1
ATOM 1654 O O . ILE A 1 207 ? 4.793 -4.206 2.699 1.00 86.31 207 ILE A O 1
ATOM 1658 N N . ILE A 1 208 ? 5.875 -2.251 2.597 1.00 89.00 208 ILE A N 1
ATOM 1659 C CA . ILE A 1 208 ? 4.702 -1.502 2.123 1.00 89.00 208 ILE A CA 1
ATOM 1660 C C . ILE A 1 208 ? 4.288 -1.969 0.721 1.00 89.00 208 ILE A C 1
ATOM 1662 O O . ILE A 1 208 ? 3.108 -2.244 0.495 1.00 89.00 208 ILE A O 1
ATOM 1666 N N . LEU A 1 209 ? 5.240 -2.085 -0.208 1.00 96.50 209 LEU A N 1
ATOM 1667 C CA . LEU A 1 209 ? 4.993 -2.541 -1.581 1.00 96.50 209 LEU A CA 1
ATOM 1668 C C . LEU A 1 209 ? 4.454 -3.978 -1.617 1.00 96.50 209 LEU A C 1
ATOM 1670 O O . LEU A 1 209 ? 3.499 -4.273 -2.342 1.00 96.50 209 LEU A O 1
ATOM 1674 N N . ASP A 1 210 ? 5.015 -4.857 -0.793 1.00 92.75 210 ASP A N 1
ATOM 1675 C CA . ASP A 1 210 ? 4.593 -6.247 -0.669 1.00 92.75 210 ASP A CA 1
ATOM 1676 C C . ASP A 1 210 ? 3.203 -6.334 -0.034 1.00 92.75 210 ASP A C 1
ATOM 1678 O O . ASP A 1 210 ? 2.363 -7.093 -0.508 1.00 92.75 210 ASP A O 1
ATOM 1682 N N . ASN A 1 211 ? 2.896 -5.511 0.975 1.00 88.44 211 ASN A N 1
ATOM 1683 C CA . ASN A 1 211 ? 1.551 -5.427 1.551 1.00 88.44 211 ASN A CA 1
ATOM 1684 C C . ASN A 1 211 ? 0.512 -5.008 0.502 1.00 88.44 211 ASN A C 1
ATOM 1686 O O . ASN A 1 211 ? -0.545 -5.634 0.411 1.00 88.44 211 ASN A O 1
ATOM 1690 N N . LEU A 1 212 ? 0.807 -3.992 -0.315 1.00 95.12 212 LEU A N 1
ATOM 1691 C CA . LEU A 1 212 ? -0.071 -3.580 -1.416 1.00 95.12 212 LEU A CA 1
ATOM 1692 C C . LEU A 1 212 ? -0.254 -4.716 -2.434 1.00 95.12 212 LEU A C 1
ATOM 1694 O O . LEU A 1 212 ? -1.378 -5.019 -2.833 1.00 95.12 212 LEU A O 1
ATOM 1698 N N . THR A 1 213 ? 0.832 -5.393 -2.806 1.00 95.94 213 THR A N 1
ATOM 1699 C CA . THR A 1 213 ? 0.803 -6.511 -3.762 1.00 95.94 213 THR A CA 1
ATOM 1700 C C . THR A 1 213 ? -0.024 -7.682 -3.227 1.00 95.94 213 THR A C 1
ATOM 1702 O O . THR A 1 213 ? -0.929 -8.180 -3.898 1.00 95.94 213 THR A O 1
ATOM 1705 N N . HIS A 1 214 ? 0.234 -8.102 -1.990 1.00 91.81 214 HIS A N 1
ATOM 1706 C CA . HIS A 1 214 ? -0.483 -9.184 -1.325 1.00 91.81 214 HIS A CA 1
ATOM 1707 C C . HIS A 1 214 ? -1.969 -8.874 -1.154 1.00 91.81 214 HIS A C 1
ATOM 1709 O O . HIS A 1 214 ? -2.793 -9.762 -1.377 1.00 91.81 214 HIS A O 1
ATOM 1715 N N . TYR A 1 215 ? -2.321 -7.628 -0.824 1.00 91.50 215 TYR A N 1
ATOM 1716 C CA . TYR A 1 215 ? -3.710 -7.184 -0.765 1.00 91.50 215 TYR A CA 1
ATOM 1717 C C . TYR A 1 215 ? -4.435 -7.431 -2.096 1.00 91.50 215 TYR A C 1
ATOM 1719 O O . TYR A 1 215 ? -5.480 -8.090 -2.118 1.00 91.50 215 TYR A O 1
ATOM 1727 N N . LEU A 1 216 ? -3.861 -6.960 -3.210 1.00 93.94 216 LEU A N 1
ATOM 1728 C CA . LEU A 1 216 ? -4.454 -7.113 -4.542 1.00 93.94 216 LEU A CA 1
ATOM 1729 C C . LEU A 1 216 ? -4.593 -8.589 -4.935 1.00 93.94 216 LEU A C 1
ATOM 1731 O O . LEU A 1 216 ? -5.644 -9.007 -5.427 1.00 93.94 216 LEU A O 1
ATOM 1735 N N . LEU A 1 217 ? -3.572 -9.406 -4.667 1.00 92.25 217 LEU A N 1
ATOM 1736 C CA . LEU A 1 217 ? -3.610 -10.847 -4.932 1.00 92.25 217 LEU A CA 1
ATOM 1737 C C . LEU A 1 217 ? -4.665 -11.567 -4.085 1.00 92.25 217 LEU A C 1
ATOM 1739 O O . LEU A 1 217 ? -5.365 -12.454 -4.574 1.00 92.25 217 LEU A O 1
ATOM 1743 N N . GLN A 1 218 ? -4.798 -11.209 -2.808 1.00 87.31 218 GLN A N 1
ATOM 1744 C CA . GLN A 1 218 ? -5.782 -11.822 -1.921 1.00 87.31 218 GLN A CA 1
ATOM 1745 C C . GLN A 1 218 ? -7.211 -11.461 -2.338 1.00 87.31 218 GLN A C 1
ATOM 1747 O O . GLN A 1 218 ? -8.091 -12.326 -2.314 1.00 87.31 218 GLN A O 1
ATOM 1752 N N . LYS A 1 219 ? -7.442 -10.213 -2.759 1.00 86.06 219 LYS A N 1
ATOM 1753 C CA . LYS A 1 219 ? -8.734 -9.768 -3.291 1.00 86.06 219 LYS A CA 1
ATOM 1754 C C . LYS A 1 219 ? -9.112 -10.499 -4.574 1.00 86.06 219 LYS A C 1
ATOM 1756 O O . LYS A 1 219 ? -10.240 -10.968 -4.669 1.00 86.06 219 LYS A O 1
ATOM 1761 N N . GLU A 1 220 ? -8.176 -10.688 -5.501 1.00 89.69 220 GLU A N 1
ATOM 1762 C CA . GLU A 1 220 ? -8.393 -11.476 -6.723 1.00 89.69 220 GLU A CA 1
ATOM 1763 C C . GLU A 1 220 ? -8.732 -12.945 -6.416 1.00 89.69 220 GLU A C 1
ATOM 1765 O O . GLU A 1 220 ? -9.685 -13.497 -6.972 1.00 89.69 220 GLU A O 1
ATOM 1770 N N . ARG A 1 221 ? -8.012 -13.579 -5.476 1.00 86.75 221 ARG A N 1
ATOM 1771 C CA . ARG A 1 221 ? -8.315 -14.954 -5.033 1.00 86.75 221 ARG A CA 1
ATOM 1772 C C . ARG A 1 221 ? -9.714 -15.057 -4.436 1.00 86.75 221 ARG A C 1
ATOM 1774 O O . ARG A 1 221 ? -10.440 -15.998 -4.752 1.00 86.75 221 ARG A O 1
ATOM 1781 N N . LYS A 1 222 ? -10.092 -14.093 -3.591 1.00 83.44 222 LYS A N 1
ATOM 1782 C CA . LYS A 1 222 ? -11.427 -14.039 -2.990 1.00 83.44 222 LYS A CA 1
ATOM 1783 C C . LYS A 1 222 ? -12.502 -13.838 -4.058 1.00 83.44 222 LYS A C 1
ATOM 1785 O O . LYS A 1 222 ? -13.442 -14.618 -4.095 1.00 83.44 222 LYS A O 1
ATOM 1790 N N . ALA A 1 223 ? -12.321 -12.879 -4.965 1.00 82.94 223 ALA A N 1
ATOM 1791 C CA . ALA A 1 223 ? -13.250 -12.632 -6.066 1.00 82.94 223 ALA A CA 1
ATOM 1792 C C . ALA A 1 223 ? -13.429 -13.876 -6.951 1.00 82.94 223 ALA A C 1
ATOM 1794 O O . ALA A 1 223 ? -14.548 -14.231 -7.301 1.00 82.94 223 ALA A O 1
ATOM 1795 N N . THR A 1 224 ? -12.345 -14.601 -7.244 1.00 83.31 224 THR A N 1
ATOM 1796 C CA . THR A 1 224 ? -12.405 -15.860 -8.004 1.00 83.31 224 THR A CA 1
ATOM 1797 C C . THR A 1 224 ? -13.194 -16.940 -7.257 1.00 83.31 224 THR A C 1
ATOM 1799 O O . THR A 1 224 ? -13.982 -17.661 -7.868 1.00 83.31 224 THR A O 1
ATOM 1802 N N . ALA A 1 225 ? -12.999 -17.068 -5.941 1.00 82.69 225 ALA A N 1
ATOM 1803 C CA . ALA A 1 225 ? -13.738 -18.021 -5.113 1.00 82.69 225 ALA A CA 1
ATOM 1804 C C . ALA A 1 225 ? -15.231 -17.665 -5.020 1.00 82.69 225 ALA A C 1
ATOM 1806 O O . ALA A 1 225 ? -16.079 -18.537 -5.212 1.00 82.69 225 ALA A O 1
ATOM 1807 N N . ASP A 1 226 ? -15.546 -16.388 -4.805 1.00 77.25 226 ASP A N 1
ATOM 1808 C CA . ASP A 1 226 ? -16.917 -15.882 -4.751 1.00 77.25 226 ASP A CA 1
ATOM 1809 C C . ASP A 1 226 ? -17.619 -16.083 -6.107 1.00 77.25 226 ASP A C 1
ATOM 1811 O O . ASP A 1 226 ? -18.755 -16.550 -6.146 1.00 77.25 226 ASP A O 1
ATOM 1815 N N . ASN A 1 227 ? -16.919 -15.873 -7.229 1.00 80.06 227 ASN A N 1
ATOM 1816 C CA . ASN A 1 227 ? -17.462 -16.096 -8.572 1.00 80.06 227 ASN A CA 1
ATOM 1817 C C . ASN A 1 227 ? -17.753 -17.584 -8.866 1.00 80.06 227 ASN A C 1
ATOM 1819 O O . ASN A 1 227 ? -18.708 -17.911 -9.568 1.00 80.06 227 ASN A O 1
ATOM 1823 N N . ARG A 1 228 ? -16.987 -18.520 -8.284 1.00 80.06 228 ARG A N 1
ATOM 1824 C CA . ARG A 1 228 ? -17.314 -19.960 -8.357 1.00 80.06 228 ARG A CA 1
ATOM 1825 C C . ARG A 1 228 ? -18.602 -20.287 -7.602 1.00 80.06 228 ARG A C 1
ATOM 1827 O O . ARG A 1 228 ? -19.380 -21.120 -8.053 1.00 80.06 228 ARG A O 1
ATOM 1834 N N . LEU A 1 229 ? -18.827 -19.634 -6.461 1.00 78.00 229 LEU A N 1
ATOM 1835 C CA . LEU A 1 229 ? -20.029 -19.816 -5.640 1.00 78.00 229 LEU A CA 1
ATOM 1836 C C . LEU A 1 229 ? -21.248 -19.076 -6.216 1.00 78.00 229 LEU A C 1
ATOM 1838 O O . LEU A 1 229 ? -22.385 -19.507 -6.000 1.00 78.00 229 LEU A O 1
ATOM 1842 N N . TRP A 1 230 ? -21.018 -18.004 -6.981 1.00 71.62 230 TRP A N 1
ATOM 1843 C CA . TRP A 1 230 ? -22.048 -17.234 -7.677 1.00 71.62 230 TRP A CA 1
ATOM 1844 C C . TRP A 1 230 ? -22.878 -18.096 -8.629 1.00 71.62 230 TRP A C 1
ATOM 1846 O O . TRP A 1 230 ? -24.098 -17.947 -8.668 1.00 71.62 230 TRP A O 1
ATOM 1856 N N . ALA A 1 231 ? -22.262 -19.068 -9.313 1.00 68.94 231 ALA A N 1
ATOM 1857 C CA . ALA A 1 231 ? -22.975 -20.014 -10.177 1.00 68.94 231 ALA A CA 1
ATOM 1858 C C . ALA A 1 231 ? -24.161 -20.703 -9.464 1.00 68.94 231 ALA A C 1
ATOM 1860 O O . ALA A 1 231 ? -25.176 -21.001 -10.091 1.00 68.94 231 ALA A O 1
ATOM 1861 N N . THR A 1 232 ? -24.066 -20.884 -8.143 1.00 75.50 232 THR A N 1
ATOM 1862 C CA . THR A 1 232 ? -25.091 -21.525 -7.310 1.00 75.50 232 THR A CA 1
ATOM 1863 C C . THR A 1 232 ? -26.063 -20.524 -6.667 1.00 75.50 232 THR A C 1
ATOM 1865 O O . THR A 1 232 ? -27.201 -20.885 -6.365 1.00 75.50 232 THR A O 1
ATOM 1868 N N . ARG A 1 233 ? -25.645 -19.269 -6.439 1.00 72.38 233 ARG A N 1
ATOM 1869 C CA . ARG A 1 233 ? -26.417 -18.241 -5.700 1.00 72.38 233 ARG A CA 1
ATOM 1870 C C . ARG A 1 233 ? -27.090 -17.187 -6.583 1.00 72.38 233 ARG A C 1
ATOM 1872 O O . ARG A 1 233 ? -28.031 -16.541 -6.129 1.00 72.38 233 ARG A O 1
ATOM 1879 N N . SER A 1 234 ? -26.694 -17.092 -7.851 1.00 70.62 234 SER A N 1
ATOM 1880 C CA . SER A 1 234 ? -27.139 -16.075 -8.818 1.00 70.62 234 SER A CA 1
ATOM 1881 C C . SER A 1 234 ? -28.654 -15.957 -8.994 1.00 70.62 234 SER A C 1
ATOM 1883 O O . SER A 1 234 ? -29.157 -14.886 -9.311 1.00 70.62 234 SER A O 1
ATOM 1885 N N . LYS A 1 235 ? -29.409 -17.035 -8.750 1.00 70.75 235 LYS A N 1
ATOM 1886 C CA . LYS A 1 235 ? -30.879 -17.039 -8.851 1.00 70.75 235 LYS A CA 1
ATOM 1887 C C . LYS A 1 235 ? -31.591 -16.329 -7.691 1.00 70.75 235 LYS A C 1
ATOM 1889 O O . LYS A 1 235 ? -32.800 -16.140 -7.773 1.00 70.75 235 LYS A O 1
ATOM 1894 N N . ARG A 1 236 ? -30.892 -16.011 -6.595 1.00 68.19 236 ARG A N 1
ATOM 1895 C CA . ARG A 1 236 ? -31.480 -15.430 -5.370 1.00 68.19 236 ARG A CA 1
ATOM 1896 C C . ARG A 1 236 ? -30.942 -14.044 -5.016 1.00 68.19 236 ARG A C 1
ATOM 1898 O O . ARG A 1 236 ? -31.453 -13.440 -4.081 1.00 68.19 236 ARG A O 1
ATOM 1905 N N . GLU A 1 237 ? -29.939 -13.550 -5.733 1.00 66.62 237 GLU A N 1
ATOM 1906 C CA . GLU A 1 237 ? -29.245 -12.299 -5.421 1.00 66.62 237 GLU A CA 1
ATOM 1907 C C . GLU A 1 237 ? -29.314 -11.332 -6.611 1.00 66.62 237 GLU A C 1
ATOM 1909 O O . GLU A 1 237 ? -29.263 -11.737 -7.773 1.00 66.62 237 GLU A O 1
ATOM 1914 N N . SER A 1 238 ? -29.454 -10.036 -6.319 1.00 63.66 238 SER A N 1
ATOM 1915 C CA . SER A 1 238 ? -29.519 -8.987 -7.337 1.00 63.66 238 SER A CA 1
ATOM 1916 C C . SER A 1 238 ? -28.126 -8.692 -7.893 1.00 63.66 238 SER A C 1
ATOM 1918 O O . SER A 1 238 ? -27.212 -8.352 -7.143 1.00 63.66 238 SER A O 1
ATOM 1920 N N . LEU A 1 239 ? -27.976 -8.740 -9.223 1.00 60.34 239 LEU A N 1
ATOM 1921 C CA . LEU A 1 239 ? -26.732 -8.409 -9.940 1.00 60.34 239 LEU A CA 1
ATOM 1922 C C . LEU A 1 239 ? -26.144 -7.045 -9.536 1.00 60.34 239 LEU A C 1
ATOM 1924 O O . LEU A 1 239 ? -24.927 -6.876 -9.530 1.00 60.34 239 LEU A O 1
ATOM 1928 N N . LYS A 1 240 ? -27.003 -6.088 -9.164 1.00 58.91 240 LYS A N 1
ATOM 1929 C CA . LYS A 1 240 ? -26.615 -4.720 -8.800 1.00 58.91 240 LYS A CA 1
ATOM 1930 C C . LYS A 1 240 ? -25.830 -4.644 -7.484 1.00 58.91 240 LYS A C 1
ATOM 1932 O O . LYS A 1 240 ? -24.946 -3.807 -7.358 1.00 58.91 240 LYS A O 1
ATOM 1937 N N . GLU A 1 241 ? -26.110 -5.520 -6.520 1.00 58.69 241 GLU A N 1
ATOM 1938 C CA . GLU A 1 241 ? -25.430 -5.509 -5.213 1.00 58.69 241 GLU A CA 1
ATOM 1939 C C . GLU A 1 241 ? -24.010 -6.101 -5.280 1.00 58.69 241 GLU A C 1
ATOM 1941 O O . GLU A 1 241 ? -23.160 -5.774 -4.451 1.00 58.69 241 GLU A O 1
ATOM 1946 N N . LEU A 1 242 ? -23.718 -6.915 -6.300 1.00 56.44 242 LEU A N 1
ATOM 1947 C CA . LEU A 1 242 ? -22.410 -7.548 -6.499 1.00 56.44 242 LEU A CA 1
ATOM 1948 C C . LEU A 1 242 ? -21.367 -6.645 -7.148 1.00 56.44 242 LEU A C 1
ATOM 1950 O O . LEU A 1 242 ? -20.179 -6.760 -6.841 1.00 56.44 242 LEU A O 1
ATOM 1954 N N . THR A 1 243 ? -21.790 -5.774 -8.062 1.00 51.69 243 THR A N 1
ATOM 1955 C CA . THR A 1 243 ? -20.866 -4.918 -8.814 1.00 51.69 243 THR A CA 1
ATOM 1956 C C . THR A 1 243 ? -20.272 -3.816 -7.932 1.00 51.69 243 THR A C 1
ATOM 1958 O O . THR A 1 243 ? -19.087 -3.520 -8.059 1.00 51.69 243 THR A O 1
ATOM 1961 N N . ASP A 1 244 ? -21.047 -3.279 -6.984 1.00 53.69 244 ASP A N 1
ATOM 1962 C CA . ASP A 1 244 ? -20.621 -2.138 -6.160 1.00 53.69 244 ASP A CA 1
ATOM 1963 C C . ASP A 1 244 ? -19.747 -2.521 -4.951 1.00 53.69 244 ASP A C 1
ATOM 1965 O O . ASP A 1 244 ? -18.910 -1.726 -4.526 1.00 53.69 244 ASP A O 1
ATOM 1969 N N . GLN A 1 245 ? -19.884 -3.727 -4.380 1.00 51.53 245 GLN A N 1
ATOM 1970 C CA . GLN A 1 245 ? -19.243 -4.043 -3.088 1.00 51.53 245 GLN A CA 1
ATOM 1971 C C . GLN A 1 245 ? -17.845 -4.682 -3.174 1.00 51.53 245 GLN A C 1
ATOM 1973 O O . GLN A 1 245 ? -17.133 -4.711 -2.168 1.00 51.53 245 GLN A O 1
ATOM 1978 N N . VAL A 1 246 ? -17.430 -5.223 -4.330 1.00 53.00 246 VAL A N 1
ATOM 1979 C CA . VAL A 1 246 ? -16.267 -6.141 -4.383 1.00 53.00 246 VAL A CA 1
ATOM 1980 C C . VAL A 1 246 ? -15.097 -5.642 -5.244 1.00 53.00 246 VAL A C 1
ATOM 1982 O O . VAL A 1 246 ? -13.950 -5.964 -4.928 1.00 53.00 246 VAL A O 1
ATOM 1985 N N . THR A 1 247 ? -15.321 -4.829 -6.282 1.00 61.22 247 THR A N 1
ATOM 1986 C CA . THR A 1 247 ? -14.281 -4.508 -7.289 1.00 61.22 247 THR A CA 1
ATOM 1987 C C . THR A 1 247 ? -13.704 -3.091 -7.191 1.00 61.22 247 THR A C 1
ATOM 1989 O O . THR A 1 247 ? -12.532 -2.887 -7.516 1.00 61.22 247 THR A O 1
ATOM 1992 N N . GLY A 1 248 ? -14.471 -2.117 -6.687 1.00 76.44 248 GLY A N 1
ATOM 1993 C CA . GLY A 1 248 ? -14.068 -0.703 -6.689 1.00 76.44 248 GLY A CA 1
ATOM 1994 C C . GLY A 1 248 ? -12.847 -0.391 -5.817 1.00 76.44 248 GLY A C 1
ATOM 1995 O O . GLY A 1 248 ? -11.968 0.369 -6.221 1.00 76.44 248 GLY A O 1
ATOM 1996 N N . HIS A 1 249 ? -12.732 -1.022 -4.644 1.00 84.06 249 HIS A N 1
ATOM 1997 C CA . HIS A 1 249 ? -11.659 -0.708 -3.694 1.00 84.06 249 HIS A CA 1
ATOM 1998 C C . HIS A 1 249 ? -10.271 -1.118 -4.197 1.00 84.06 249 HIS A C 1
ATOM 2000 O O . HIS A 1 249 ? -9.318 -0.368 -4.016 1.00 84.06 249 HIS A O 1
ATOM 2006 N N . SER A 1 250 ? -10.123 -2.274 -4.855 1.00 89.88 250 SER A N 1
ATOM 2007 C CA . SER A 1 250 ? -8.820 -2.687 -5.401 1.00 89.88 250 SER A CA 1
ATOM 2008 C C . SER A 1 250 ? -8.327 -1.733 -6.488 1.00 89.88 250 SER A C 1
ATOM 2010 O O . SER A 1 250 ? -7.145 -1.391 -6.503 1.00 89.88 250 SER A O 1
ATOM 2012 N N . SER A 1 251 ? -9.230 -1.255 -7.352 1.0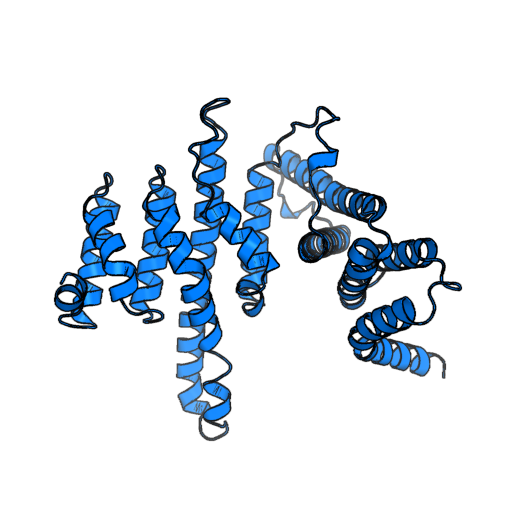0 91.50 251 SER A N 1
ATOM 2013 C CA . SER A 1 251 ? -8.883 -0.257 -8.367 1.00 91.50 251 SER A CA 1
ATOM 2014 C C . SER A 1 251 ? -8.523 1.086 -7.727 1.00 91.50 251 SER A C 1
ATOM 2016 O O . SER A 1 251 ? -7.482 1.648 -8.060 1.00 91.50 251 SER A O 1
ATOM 2018 N N . ALA A 1 252 ? -9.293 1.552 -6.736 1.00 92.12 252 ALA A N 1
ATOM 2019 C CA . ALA A 1 252 ? -8.979 2.779 -6.003 1.00 92.12 252 ALA A CA 1
ATOM 2020 C C . ALA A 1 252 ? -7.596 2.714 -5.333 1.00 92.12 252 ALA A C 1
ATOM 2022 O O . ALA A 1 252 ? -6.810 3.653 -5.455 1.00 92.12 252 ALA A O 1
ATOM 2023 N N . VAL A 1 253 ? -7.247 1.590 -4.697 1.00 93.19 253 VAL A N 1
ATOM 2024 C CA . VAL A 1 253 ? -5.918 1.389 -4.097 1.00 93.19 253 VAL A CA 1
ATOM 2025 C C . VAL A 1 253 ? -4.827 1.428 -5.167 1.00 93.19 253 VAL A C 1
ATOM 2027 O O . VAL A 1 253 ? -3.858 2.171 -5.017 1.00 93.19 253 VAL A O 1
ATOM 2030 N N . ALA A 1 254 ? -4.989 0.694 -6.272 1.00 95.19 254 ALA A N 1
ATOM 2031 C CA . ALA A 1 254 ? -4.016 0.705 -7.362 1.00 95.19 254 ALA A CA 1
ATOM 2032 C C . ALA A 1 254 ? -3.793 2.124 -7.913 1.00 95.19 254 ALA A C 1
ATOM 2034 O O . ALA A 1 254 ? -2.649 2.564 -8.020 1.00 95.19 254 ALA A O 1
ATOM 2035 N N . GLN A 1 255 ? -4.870 2.862 -8.198 1.00 94.25 255 GLN A N 1
ATOM 2036 C CA . GLN A 1 255 ? -4.806 4.224 -8.741 1.00 94.25 255 GLN A CA 1
ATOM 2037 C C . GLN A 1 255 ? -4.182 5.214 -7.752 1.00 94.25 255 GLN A C 1
ATOM 2039 O O . GLN A 1 255 ? -3.466 6.125 -8.158 1.00 94.25 255 GLN A O 1
ATOM 2044 N N . THR A 1 256 ? -4.408 5.009 -6.452 1.00 93.50 256 THR A N 1
ATOM 2045 C CA . THR A 1 256 ? -3.865 5.863 -5.388 1.00 93.50 256 THR A CA 1
ATOM 2046 C C . THR A 1 256 ? -2.344 5.754 -5.289 1.00 93.50 256 THR A C 1
ATOM 2048 O O . THR A 1 256 ? -1.654 6.767 -5.189 1.00 93.50 256 THR A O 1
ATOM 2051 N N . TYR A 1 257 ? -1.813 4.528 -5.296 1.00 95.31 257 TYR A N 1
ATOM 2052 C CA . TYR A 1 257 ? -0.406 4.284 -4.969 1.00 95.31 257 TYR A CA 1
ATOM 2053 C C . TYR A 1 257 ? 0.500 4.148 -6.194 1.00 95.31 257 TYR A C 1
ATOM 2055 O O . TYR A 1 257 ? 1.682 4.482 -6.097 1.00 95.31 257 TYR A O 1
ATOM 2063 N N . LEU A 1 258 ? -0.020 3.717 -7.351 1.00 96.06 258 LEU A N 1
ATOM 2064 C CA . LEU A 1 258 ? 0.800 3.510 -8.548 1.00 96.06 258 LEU A CA 1
ATOM 2065 C C . LEU A 1 258 ? 1.605 4.763 -8.952 1.00 96.06 258 LEU A C 1
ATOM 2067 O O . LEU A 1 258 ? 2.814 4.619 -9.132 1.00 96.06 258 LEU A O 1
ATOM 2071 N N . PRO A 1 259 ? 1.036 5.985 -9.032 1.00 94.31 259 PRO A N 1
ATOM 2072 C CA . PRO A 1 259 ? 1.804 7.165 -9.441 1.00 94.31 259 PRO A CA 1
ATOM 2073 C C . PRO A 1 259 ? 3.012 7.447 -8.536 1.00 94.31 259 PRO A C 1
ATOM 2075 O O . PRO A 1 259 ? 4.066 7.866 -9.008 1.00 94.31 259 PRO A O 1
ATOM 2078 N N . ILE A 1 260 ? 2.882 7.179 -7.233 1.00 92.19 260 ILE A N 1
ATOM 2079 C CA . ILE A 1 260 ? 3.960 7.348 -6.249 1.00 92.19 260 ILE A CA 1
ATOM 2080 C C . ILE A 1 260 ? 5.052 6.303 -6.494 1.00 92.19 260 ILE A C 1
ATOM 2082 O O . ILE A 1 260 ? 6.235 6.636 -6.533 1.00 92.19 260 ILE A O 1
ATOM 2086 N N . VAL A 1 261 ? 4.660 5.046 -6.706 1.00 95.25 261 VAL A N 1
ATOM 2087 C CA . VAL A 1 261 ? 5.592 3.937 -6.952 1.00 95.25 261 VAL A CA 1
ATOM 2088 C C . VAL A 1 261 ? 6.391 4.162 -8.236 1.00 95.25 261 VAL A C 1
ATOM 2090 O O . VAL A 1 261 ? 7.615 4.021 -8.221 1.00 95.25 261 VAL A O 1
ATOM 2093 N N . LEU A 1 262 ? 5.727 4.577 -9.319 1.00 93.81 262 LEU A N 1
ATOM 2094 C CA . LEU A 1 262 ? 6.379 4.898 -10.593 1.00 93.81 262 LEU A CA 1
ATOM 2095 C C . LEU A 1 262 ? 7.320 6.100 -10.480 1.00 93.81 262 LEU A C 1
ATOM 2097 O O . LEU A 1 262 ? 8.337 6.149 -11.162 1.00 93.81 262 LEU A O 1
ATOM 2101 N N . LYS A 1 263 ? 6.999 7.075 -9.625 1.00 90.06 263 LYS A N 1
ATOM 2102 C CA . LYS A 1 263 ? 7.818 8.279 -9.465 1.00 90.06 263 LYS A CA 1
ATOM 2103 C C . LYS A 1 263 ? 9.049 8.057 -8.586 1.00 90.06 263 LYS A C 1
ATOM 2105 O O . LYS A 1 263 ? 10.091 8.644 -8.861 1.00 90.06 263 LYS A O 1
ATOM 2110 N N . TYR A 1 264 ? 8.936 7.256 -7.526 1.00 88.75 264 TYR A N 1
ATOM 2111 C CA . TYR A 1 264 ? 9.967 7.179 -6.483 1.00 88.75 264 TYR A CA 1
ATOM 2112 C C . TYR A 1 264 ? 10.617 5.797 -6.353 1.00 88.75 264 TYR A C 1
ATOM 2114 O O . TYR A 1 264 ? 11.840 5.695 -6.246 1.00 88.75 264 TYR A O 1
ATOM 2122 N N . CYS A 1 265 ? 9.838 4.717 -6.388 1.00 91.12 265 CYS A N 1
ATOM 2123 C CA . CYS A 1 265 ? 10.342 3.388 -6.032 1.00 91.12 265 CYS A CA 1
ATOM 2124 C C . CYS A 1 265 ? 11.134 2.725 -7.164 1.00 91.12 265 CYS A C 1
ATOM 2126 O O . CYS A 1 265 ? 12.119 2.045 -6.891 1.00 91.12 265 CYS A O 1
ATOM 2128 N N . ILE A 1 266 ? 10.759 2.943 -8.430 1.00 92.00 266 ILE A N 1
ATOM 2129 C CA . ILE A 1 266 ? 11.481 2.353 -9.576 1.00 92.00 266 ILE A CA 1
ATOM 2130 C C . ILE A 1 266 ? 12.848 3.010 -9.823 1.00 92.00 266 ILE A C 1
ATOM 2132 O O . ILE A 1 266 ? 13.705 2.409 -10.454 1.00 92.00 266 ILE A O 1
ATOM 2136 N N . LEU A 1 267 ? 13.056 4.233 -9.320 1.00 88.62 267 LEU A N 1
ATOM 2137 C CA . LEU A 1 267 ? 14.300 5.002 -9.475 1.00 88.62 267 LEU A CA 1
ATOM 2138 C C . LEU A 1 267 ? 15.203 4.926 -8.232 1.00 88.62 267 LEU A C 1
ATOM 2140 O O . LEU A 1 267 ? 16.217 5.612 -8.139 1.00 88.62 267 LEU A O 1
ATOM 2144 N N . THR A 1 268 ? 14.822 4.116 -7.245 1.00 87.50 268 THR A N 1
ATOM 2145 C CA . THR A 1 268 ? 15.547 3.969 -5.980 1.00 87.50 268 THR A CA 1
ATOM 2146 C C . THR A 1 268 ? 16.839 3.154 -6.179 1.00 87.50 268 THR A C 1
ATOM 2148 O O . THR A 1 268 ? 16.826 2.177 -6.931 1.00 87.50 268 THR A O 1
ATOM 2151 N N . PRO A 1 269 ? 17.958 3.474 -5.490 1.00 87.12 269 PRO A N 1
ATOM 2152 C CA . PRO A 1 269 ? 19.216 2.722 -5.620 1.00 87.12 269 PRO A CA 1
ATOM 2153 C C . PRO A 1 269 ? 19.113 1.261 -5.151 1.00 87.12 269 PRO A C 1
ATOM 2155 O O . PRO A 1 269 ? 19.832 0.395 -5.650 1.00 87.12 269 PRO A O 1
ATOM 2158 N N . SER A 1 270 ? 18.193 0.960 -4.233 1.00 89.88 270 SER A N 1
ATOM 2159 C CA . SER A 1 270 ? 17.957 -0.392 -3.729 1.00 89.88 270 SER A CA 1
ATOM 2160 C C . SER A 1 270 ? 17.277 -1.307 -4.753 1.00 89.88 270 SER A C 1
ATOM 2162 O O . SER A 1 270 ? 16.136 -1.075 -5.156 1.00 89.88 270 SER A O 1
ATOM 2164 N N . ILE A 1 271 ? 17.958 -2.400 -5.110 1.00 94.12 271 ILE A N 1
ATOM 2165 C CA . ILE A 1 271 ? 17.450 -3.443 -6.019 1.00 94.12 271 ILE A CA 1
ATOM 2166 C C . ILE A 1 271 ? 16.185 -4.102 -5.449 1.00 94.12 271 ILE A C 1
ATOM 2168 O O . ILE A 1 271 ? 15.247 -4.382 -6.195 1.00 94.12 271 ILE A O 1
ATOM 2172 N N . SER A 1 272 ? 16.122 -4.325 -4.131 1.00 94.12 272 SER A N 1
ATOM 2173 C CA . SER A 1 272 ? 14.965 -4.968 -3.494 1.00 94.12 272 SER A CA 1
ATOM 2174 C C . SER A 1 272 ? 13.697 -4.128 -3.646 1.00 94.12 272 SER A C 1
ATOM 2176 O O . SER A 1 272 ? 12.660 -4.662 -4.032 1.00 94.12 272 SER A O 1
ATOM 2178 N N . VAL A 1 273 ? 13.799 -2.809 -3.457 1.00 94.69 273 VAL A N 1
ATOM 2179 C CA . VAL A 1 273 ? 12.669 -1.880 -3.620 1.00 94.69 273 VAL A CA 1
ATOM 2180 C C . VAL A 1 273 ? 12.199 -1.849 -5.071 1.00 94.69 273 VAL A C 1
ATOM 2182 O O . VAL A 1 273 ? 10.999 -1.968 -5.320 1.00 94.69 273 VAL A O 1
ATOM 2185 N N . ARG A 1 274 ? 13.126 -1.761 -6.038 1.00 96.31 274 ARG A N 1
ATOM 2186 C CA . ARG A 1 274 ? 12.780 -1.805 -7.471 1.00 96.31 274 ARG A CA 1
ATOM 2187 C C . ARG A 1 274 ? 12.107 -3.126 -7.853 1.00 96.31 274 ARG A C 1
ATOM 2189 O O . ARG A 1 274 ? 11.109 -3.126 -8.572 1.00 96.31 274 ARG A O 1
ATOM 2196 N N . SER A 1 275 ? 12.590 -4.245 -7.315 1.00 97.00 275 SER A N 1
ATOM 2197 C CA . SER A 1 275 ? 12.008 -5.574 -7.531 1.00 97.00 275 SER A CA 1
ATOM 2198 C C . SER A 1 275 ? 10.591 -5.708 -6.950 1.00 97.00 275 SER A C 1
ATOM 2200 O O . SER A 1 275 ? 9.698 -6.189 -7.656 1.00 97.00 275 SER A O 1
ATOM 2202 N N . SER A 1 276 ? 10.352 -5.250 -5.712 1.00 97.06 276 SER A N 1
ATOM 2203 C CA . SER A 1 276 ? 9.012 -5.229 -5.095 1.00 97.06 276 SER A CA 1
ATOM 2204 C C . SER A 1 276 ? 8.064 -4.270 -5.822 1.00 97.06 276 SER A C 1
ATOM 2206 O O . SER A 1 276 ? 6.900 -4.604 -6.047 1.00 97.06 276 SER A O 1
ATOM 2208 N N . ALA A 1 277 ? 8.554 -3.112 -6.276 1.00 97.50 277 ALA A N 1
ATOM 2209 C CA . ALA A 1 277 ? 7.774 -2.177 -7.083 1.00 97.50 277 ALA A CA 1
ATOM 2210 C C . ALA A 1 277 ? 7.333 -2.814 -8.410 1.00 97.50 277 ALA A C 1
ATOM 2212 O O . ALA A 1 277 ? 6.161 -2.724 -8.776 1.00 97.50 277 ALA A O 1
ATOM 2213 N N . LEU A 1 278 ? 8.232 -3.526 -9.099 1.00 97.56 278 LEU A N 1
ATOM 2214 C CA . LEU A 1 278 ? 7.901 -4.251 -10.327 1.00 97.56 278 LEU A CA 1
ATOM 2215 C C . LEU A 1 278 ? 6.885 -5.381 -10.084 1.00 97.56 278 LEU A C 1
ATOM 2217 O O . LEU A 1 278 ? 6.020 -5.613 -10.928 1.00 97.56 278 LEU A O 1
ATOM 2221 N N . SER A 1 279 ? 6.930 -6.056 -8.929 1.00 98.12 279 SER A N 1
ATOM 2222 C CA . SER A 1 279 ? 5.911 -7.047 -8.539 1.00 98.12 279 SER A CA 1
ATOM 2223 C C . SER A 1 279 ? 4.519 -6.421 -8.407 1.00 98.12 279 SER A C 1
ATOM 2225 O O . SER A 1 279 ? 3.538 -6.984 -8.905 1.00 98.12 279 SER A O 1
ATOM 2227 N N . LEU A 1 280 ? 4.434 -5.238 -7.793 1.00 97.75 280 LEU A N 1
ATOM 2228 C CA . LEU A 1 280 ? 3.183 -4.491 -7.674 1.00 97.75 280 LEU A CA 1
ATOM 2229 C C . LEU A 1 280 ? 2.666 -4.043 -9.049 1.00 97.75 280 LEU A C 1
ATOM 2231 O O . LEU A 1 280 ? 1.500 -4.278 -9.366 1.00 97.75 280 LEU A O 1
ATOM 2235 N N . ILE A 1 281 ? 3.533 -3.459 -9.885 1.00 97.25 281 ILE A N 1
ATOM 2236 C CA . ILE A 1 281 ? 3.189 -3.011 -11.246 1.00 97.25 281 ILE A CA 1
ATOM 2237 C C . ILE A 1 281 ? 2.666 -4.183 -12.082 1.00 97.25 281 ILE A C 1
ATOM 2239 O O . ILE A 1 281 ? 1.581 -4.095 -12.657 1.00 97.25 281 ILE A O 1
ATOM 2243 N N . SER A 1 282 ? 3.394 -5.303 -12.103 1.00 96.00 282 SER A N 1
ATOM 2244 C CA . SER A 1 282 ? 2.986 -6.513 -12.824 1.00 96.00 282 SER A CA 1
ATOM 2245 C C . SER A 1 282 ? 1.627 -7.025 -12.341 1.00 96.00 282 SER A C 1
ATOM 2247 O O . SER A 1 282 ? 0.765 -7.337 -13.159 1.00 96.00 282 SER A O 1
ATOM 2249 N N . THR A 1 283 ? 1.374 -7.024 -11.028 1.00 96.44 283 THR A N 1
ATOM 2250 C CA . THR A 1 283 ? 0.075 -7.434 -10.466 1.00 96.44 283 THR A CA 1
ATOM 2251 C C . THR A 1 283 ? -1.062 -6.517 -10.925 1.00 96.44 283 THR A C 1
ATOM 2253 O O . THR A 1 283 ? -2.108 -7.009 -11.349 1.00 96.44 283 THR A O 1
ATOM 2256 N N . ILE A 1 284 ? -0.855 -5.196 -10.899 1.00 95.75 284 ILE A N 1
ATOM 2257 C CA . ILE A 1 284 ? -1.842 -4.195 -11.338 1.00 95.75 284 ILE A CA 1
ATOM 2258 C C . ILE A 1 284 ? -2.201 -4.383 -12.820 1.00 95.75 284 ILE A C 1
ATOM 2260 O O . ILE A 1 284 ? -3.386 -4.407 -13.163 1.00 95.75 284 ILE A O 1
ATOM 2264 N N . LEU A 1 285 ? -1.202 -4.567 -13.690 1.00 93.44 285 LEU A N 1
ATOM 2265 C CA . LEU A 1 285 ? -1.417 -4.800 -15.125 1.00 93.44 285 LEU A CA 1
ATOM 2266 C C . LEU A 1 285 ? -2.046 -6.162 -15.407 1.00 93.44 285 LEU A C 1
ATOM 2268 O O . LEU A 1 285 ? -2.935 -6.294 -16.255 1.00 93.44 285 LEU A O 1
ATOM 2272 N N . ARG A 1 286 ? -1.621 -7.198 -14.680 1.00 92.69 286 ARG A N 1
ATOM 2273 C CA . ARG A 1 286 ? -2.186 -8.538 -14.826 1.00 92.69 286 ARG A CA 1
ATOM 2274 C C . ARG A 1 286 ? -3.677 -8.542 -14.493 1.00 92.69 286 ARG A C 1
ATOM 2276 O O . ARG A 1 286 ? -4.443 -9.155 -15.230 1.00 92.69 286 ARG A O 1
ATOM 2283 N N . GLN A 1 287 ? -4.079 -7.827 -13.446 1.00 92.00 287 GLN A N 1
ATOM 2284 C CA . GLN A 1 287 ? -5.476 -7.706 -13.025 1.00 92.00 287 GLN A CA 1
ATOM 2285 C C . GLN A 1 287 ? -6.287 -6.693 -13.852 1.00 92.00 287 GLN A C 1
ATOM 2287 O O . GLN A 1 287 ? -7.504 -6.639 -13.707 1.00 92.00 287 GLN A O 1
ATOM 2292 N N . GLY A 1 288 ? -5.645 -5.893 -14.714 1.00 91.00 288 GLY A N 1
ATOM 2293 C CA . GLY A 1 288 ? -6.326 -4.881 -15.527 1.00 91.00 288 GLY A CA 1
ATOM 2294 C C . GLY A 1 288 ? -6.893 -3.717 -14.708 1.00 91.00 288 GLY A C 1
ATOM 2295 O O . GLY A 1 288 ? -7.864 -3.094 -15.122 1.00 91.00 288 GLY A O 1
ATOM 2296 N N . LEU A 1 289 ? -6.315 -3.428 -13.536 1.00 91.88 289 LEU A N 1
ATOM 2297 C CA . LEU A 1 289 ? -6.816 -2.368 -12.651 1.00 91.88 289 LEU A CA 1
ATOM 2298 C C . LEU A 1 289 ? -6.525 -0.960 -13.183 1.00 91.88 289 LEU A C 1
ATOM 2300 O O . LEU A 1 289 ? -7.202 -0.014 -12.779 1.00 91.88 289 LEU A O 1
ATOM 2304 N N . ILE A 1 290 ? -5.501 -0.828 -14.034 1.00 92.25 290 ILE A N 1
ATOM 2305 C CA . ILE A 1 290 ? -5.036 0.419 -14.651 1.00 92.25 290 ILE A CA 1
ATOM 2306 C C . ILE A 1 290 ? -4.604 0.130 -16.090 1.00 92.25 290 ILE A C 1
ATOM 2308 O O . ILE A 1 290 ? -4.064 -0.939 -16.381 1.00 92.25 290 ILE A O 1
ATOM 2312 N N . HIS A 1 291 ? -4.824 1.097 -16.983 1.00 89.88 291 HIS A N 1
ATOM 2313 C CA . HIS A 1 291 ? -4.423 0.995 -18.380 1.00 89.88 291 HIS A CA 1
ATOM 2314 C C . HIS A 1 291 ? -2.879 0.988 -18.540 1.00 89.88 291 HIS A C 1
ATOM 2316 O O . HIS A 1 291 ? -2.207 1.845 -17.958 1.00 89.88 291 HIS A O 1
ATOM 2322 N N . PRO A 1 292 ? -2.296 0.078 -19.349 1.00 88.81 292 PRO A N 1
ATOM 2323 C CA . PRO A 1 292 ? -0.847 -0.053 -19.540 1.00 88.81 292 PRO A CA 1
ATOM 2324 C C . PRO A 1 292 ? -0.106 1.204 -20.014 1.00 88.81 292 PRO A C 1
ATOM 2326 O O . PRO A 1 292 ? 1.074 1.364 -19.703 1.00 88.81 292 PRO A O 1
ATOM 2329 N N . SER A 1 293 ? -0.772 2.129 -20.715 1.00 88.94 293 SER A N 1
ATOM 2330 C CA . SER A 1 293 ? -0.143 3.394 -21.143 1.00 88.94 293 SER A CA 1
ATOM 2331 C C . SER A 1 293 ? 0.429 4.202 -19.970 1.00 88.94 293 SER A C 1
ATOM 2333 O O . SER A 1 293 ? 1.451 4.862 -20.124 1.00 88.94 293 SER A O 1
ATOM 2335 N N . HIS A 1 294 ? -0.161 4.097 -18.772 1.00 88.25 294 HIS A N 1
ATOM 2336 C CA . HIS A 1 294 ? 0.304 4.820 -17.583 1.00 88.25 294 HIS A CA 1
ATOM 2337 C C . HIS A 1 294 ? 1.619 4.287 -16.996 1.00 88.25 294 HIS A C 1
ATOM 2339 O O . HIS A 1 294 ? 2.243 4.981 -16.198 1.00 88.25 294 HIS A O 1
ATOM 2345 N N . VAL A 1 295 ? 2.039 3.069 -17.353 1.00 90.38 295 VAL A N 1
ATOM 2346 C CA . VAL A 1 295 ? 3.273 2.444 -16.838 1.00 90.38 295 VAL A CA 1
ATOM 2347 C C . VAL A 1 295 ? 4.341 2.252 -17.912 1.00 90.38 295 VAL A C 1
ATOM 2349 O O . VAL A 1 295 ? 5.458 1.862 -17.578 1.00 90.38 295 VAL A O 1
ATOM 2352 N N . LEU A 1 296 ? 4.022 2.512 -19.185 1.00 89.38 296 LEU A N 1
ATOM 2353 C CA . LEU A 1 296 ? 4.879 2.194 -20.328 1.00 89.38 296 LEU A CA 1
ATOM 2354 C C . LEU A 1 296 ? 6.294 2.765 -20.176 1.00 89.38 296 LEU A C 1
ATOM 2356 O O . LEU A 1 296 ? 7.264 2.011 -20.210 1.00 89.38 296 LEU A O 1
ATOM 2360 N N . CYS A 1 297 ? 6.414 4.074 -19.932 1.00 89.44 297 CYS A N 1
ATOM 2361 C CA . CYS A 1 297 ? 7.713 4.737 -19.779 1.00 89.44 297 CYS A CA 1
ATOM 2362 C C . CYS A 1 297 ? 8.537 4.134 -18.633 1.00 89.44 297 CYS A C 1
ATOM 2364 O O . CYS A 1 297 ? 9.749 3.960 -18.746 1.00 89.44 297 CYS A O 1
ATOM 2366 N N . SER A 1 298 ? 7.875 3.773 -17.535 1.00 90.94 298 SER A N 1
ATOM 2367 C CA . SER A 1 298 ? 8.514 3.146 -16.381 1.00 90.94 298 SER A CA 1
ATOM 2368 C C . SER A 1 298 ? 8.976 1.718 -16.670 1.00 90.94 298 SER A C 1
ATOM 2370 O O . SER A 1 298 ? 10.053 1.335 -16.222 1.00 90.94 298 SER A O 1
ATOM 2372 N N . LEU A 1 299 ? 8.207 0.933 -17.433 1.00 91.94 299 LEU A N 1
ATOM 2373 C CA . LEU A 1 299 ? 8.619 -0.410 -17.848 1.00 91.94 299 LEU A CA 1
ATOM 2374 C C . LEU A 1 299 ? 9.803 -0.360 -18.814 1.00 91.94 299 LEU A C 1
ATOM 2376 O O . LEU A 1 299 ? 10.756 -1.106 -18.610 1.00 91.94 299 LEU A O 1
ATOM 2380 N N . ILE A 1 300 ? 9.790 0.552 -19.793 1.00 91.12 300 ILE A N 1
ATOM 2381 C CA . ILE A 1 300 ? 10.926 0.775 -20.703 1.00 91.12 300 ILE A CA 1
ATOM 2382 C C . ILE A 1 300 ? 12.175 1.177 -19.905 1.00 91.12 300 ILE A C 1
ATOM 2384 O O . ILE A 1 300 ? 13.256 0.640 -20.129 1.00 91.12 300 ILE A O 1
ATOM 2388 N N . CYS A 1 301 ? 12.029 2.057 -18.910 1.00 91.81 301 CYS A N 1
ATOM 2389 C CA . CYS A 1 301 ? 13.126 2.417 -18.011 1.00 91.81 301 CYS A CA 1
ATOM 2390 C C . CYS A 1 301 ? 13.691 1.185 -17.277 1.00 91.81 301 CYS A C 1
ATOM 2392 O O . CYS A 1 301 ? 14.902 0.954 -17.296 1.00 91.81 301 CYS A O 1
ATOM 2394 N N . LEU A 1 302 ? 12.830 0.334 -16.710 1.00 93.81 302 LEU A N 1
ATOM 2395 C CA . LEU A 1 302 ? 13.241 -0.890 -16.010 1.00 93.81 302 LEU A CA 1
ATOM 2396 C C . LEU A 1 302 ? 13.858 -1.957 -16.933 1.00 93.81 302 LEU A C 1
ATOM 2398 O O . LEU A 1 302 ? 14.621 -2.797 -16.460 1.00 93.81 302 LEU A O 1
ATOM 2402 N N . GLN A 1 303 ? 13.613 -1.924 -18.248 1.00 94.62 303 GLN A N 1
ATOM 2403 C CA . GLN A 1 303 ? 14.338 -2.783 -19.197 1.00 94.62 303 GLN A CA 1
ATOM 2404 C C . GLN A 1 303 ? 15.829 -2.436 -19.292 1.00 94.62 303 GLN A C 1
ATOM 2406 O O . GLN A 1 303 ? 16.609 -3.257 -19.766 1.00 94.62 303 GLN A O 1
ATOM 2411 N N . THR A 1 304 ? 16.235 -1.261 -18.809 1.00 93.00 304 THR A N 1
ATOM 2412 C CA . THR A 1 304 ? 17.638 -0.821 -18.738 1.00 93.00 304 THR A CA 1
ATOM 2413 C C . THR A 1 304 ? 18.220 -0.875 -17.322 1.00 93.00 304 THR A C 1
ATOM 2415 O O . THR A 1 304 ? 19.316 -0.371 -17.091 1.00 93.00 304 THR A O 1
ATOM 2418 N N . ASP A 1 305 ? 17.514 -1.499 -16.370 1.00 96.06 305 ASP A N 1
ATOM 2419 C CA . ASP A 1 305 ? 17.972 -1.636 -14.982 1.00 96.06 305 ASP A CA 1
ATOM 2420 C C . ASP A 1 305 ? 19.346 -2.320 -14.896 1.00 96.06 305 ASP A C 1
ATOM 2422 O O . ASP A 1 305 ? 19.685 -3.173 -15.720 1.00 96.06 305 ASP A O 1
ATOM 2426 N N . SER A 1 306 ? 20.141 -1.987 -13.878 1.00 93.75 306 SER A N 1
ATOM 2427 C CA . SER A 1 306 ? 21.436 -2.631 -13.647 1.00 93.75 306 SER A CA 1
ATOM 2428 C C . SER A 1 306 ? 21.295 -4.123 -13.318 1.00 93.75 306 SER A C 1
ATOM 2430 O O . SER A 1 306 ? 22.152 -4.918 -13.714 1.00 93.75 306 SER A O 1
ATOM 2432 N N . ASP A 1 307 ? 20.190 -4.531 -12.688 1.00 95.94 307 ASP A N 1
ATOM 2433 C CA . ASP A 1 307 ? 19.916 -5.927 -12.351 1.00 95.94 307 ASP A CA 1
ATOM 2434 C C . ASP A 1 307 ? 19.262 -6.706 -13.521 1.00 95.94 307 ASP A C 1
ATOM 2436 O O . ASP A 1 307 ? 18.201 -6.316 -14.021 1.00 95.94 307 ASP A O 1
ATOM 2440 N N . PRO A 1 308 ? 19.845 -7.839 -13.972 1.00 95.44 308 PRO A N 1
ATOM 2441 C CA . PRO A 1 308 ? 19.326 -8.608 -15.107 1.00 95.44 308 PRO A CA 1
ATOM 2442 C C . PRO A 1 308 ? 17.952 -9.243 -14.861 1.00 95.44 308 PRO A C 1
ATOM 2444 O O . PRO A 1 308 ? 17.184 -9.406 -15.812 1.00 95.44 308 PRO A O 1
ATOM 2447 N N . SER A 1 309 ? 17.627 -9.597 -13.614 1.00 96.19 309 SER A N 1
ATOM 2448 C CA . SER A 1 309 ? 16.335 -10.200 -13.271 1.00 96.19 309 SER A CA 1
ATOM 2449 C C . SER A 1 309 ? 15.210 -9.177 -13.419 1.00 96.19 309 SER A C 1
ATOM 2451 O O . SER A 1 309 ? 14.172 -9.476 -14.017 1.00 96.19 309 SER A O 1
ATOM 2453 N N . ILE A 1 310 ? 15.440 -7.939 -12.967 1.00 97.06 310 ILE A N 1
ATOM 2454 C CA . ILE A 1 310 ? 14.505 -6.824 -13.160 1.00 97.06 310 ILE A CA 1
ATOM 2455 C C . ILE A 1 310 ? 14.296 -6.544 -14.653 1.00 97.06 310 ILE A C 1
ATOM 2457 O O . ILE A 1 310 ? 13.143 -6.487 -15.086 1.00 97.06 310 ILE A O 1
ATOM 2461 N N . ARG A 1 311 ? 15.370 -6.471 -15.457 1.00 97.19 311 ARG A N 1
ATOM 2462 C CA . ARG A 1 311 ? 15.258 -6.265 -16.917 1.00 97.19 311 ARG A CA 1
ATOM 2463 C C . ARG A 1 311 ? 14.392 -7.329 -17.587 1.00 97.19 311 ARG A C 1
ATOM 2465 O O . ARG A 1 311 ? 13.483 -7.006 -18.349 1.00 97.19 311 ARG A O 1
ATOM 2472 N N . SER A 1 312 ? 14.656 -8.602 -17.287 1.00 96.81 312 SER A N 1
ATOM 2473 C CA . SER A 1 312 ? 13.910 -9.728 -17.859 1.00 96.81 312 SER A CA 1
ATOM 2474 C C . SER A 1 312 ? 12.425 -9.664 -17.490 1.00 96.81 312 SER A C 1
ATOM 2476 O O . SER A 1 312 ? 11.563 -9.746 -18.366 1.00 96.81 312 SER A O 1
ATOM 2478 N N . ARG A 1 313 ? 12.114 -9.424 -16.210 1.00 97.25 313 ARG A N 1
ATOM 2479 C CA . ARG A 1 313 ? 10.732 -9.299 -15.724 1.00 97.25 313 ARG A CA 1
ATOM 2480 C C . ARG A 1 313 ? 10.000 -8.096 -16.320 1.00 97.25 313 ARG A C 1
ATOM 2482 O O . ARG A 1 313 ? 8.815 -8.211 -16.622 1.00 97.25 313 ARG A O 1
ATOM 2489 N N . ALA A 1 314 ? 10.679 -6.963 -16.506 1.00 95.88 314 ALA A N 1
ATOM 2490 C CA . ALA A 1 314 ? 10.098 -5.781 -17.138 1.00 95.88 314 ALA A CA 1
ATOM 2491 C C . ALA A 1 314 ? 9.734 -6.054 -18.607 1.00 95.88 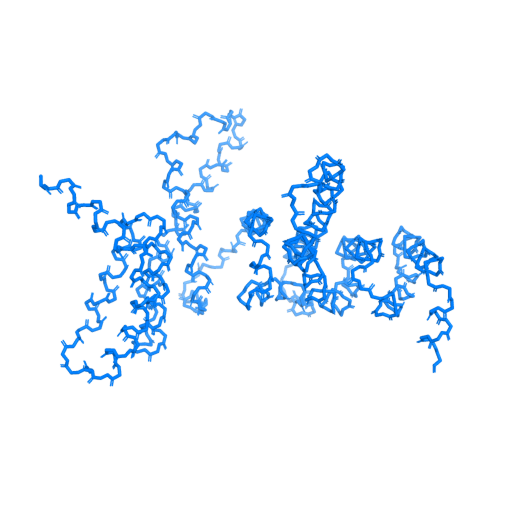314 ALA A C 1
ATOM 2493 O O . ALA A 1 314 ? 8.630 -5.717 -19.031 1.00 95.88 314 ALA A O 1
ATOM 2494 N N . SER A 1 315 ? 10.606 -6.745 -19.350 1.00 94.50 315 SER A N 1
ATOM 2495 C CA . SER A 1 315 ? 10.338 -7.162 -20.734 1.00 94.50 315 SER A CA 1
ATOM 2496 C C . SER A 1 315 ? 9.159 -8.127 -20.851 1.00 94.50 315 SER A C 1
ATOM 2498 O O . SER A 1 315 ? 8.328 -7.966 -21.745 1.00 94.50 315 SER A O 1
ATOM 2500 N N . VAL A 1 316 ? 9.048 -9.099 -19.937 1.00 95.31 316 VAL A N 1
ATOM 2501 C CA . VAL A 1 316 ? 7.883 -9.999 -19.880 1.00 95.31 316 VAL A CA 1
ATOM 2502 C C . VAL A 1 316 ? 6.609 -9.200 -19.609 1.00 95.31 316 VAL A C 1
ATOM 2504 O O . VAL A 1 316 ? 5.647 -9.320 -20.360 1.00 95.31 316 VAL A O 1
ATOM 2507 N N . CYS A 1 317 ? 6.629 -8.318 -18.607 1.00 93.62 317 CYS A N 1
ATOM 2508 C CA . CYS A 1 317 ? 5.490 -7.473 -18.246 1.00 93.62 317 CYS A CA 1
ATOM 2509 C C . CYS A 1 317 ? 5.014 -6.602 -19.425 1.00 93.62 317 CYS A C 1
ATOM 2511 O O . CYS A 1 317 ? 3.814 -6.483 -19.671 1.00 93.62 317 CYS A O 1
ATOM 2513 N N . LEU A 1 318 ? 5.953 -6.031 -20.187 1.00 91.81 318 LEU A N 1
ATOM 2514 C CA . LEU A 1 318 ? 5.646 -5.230 -21.371 1.00 91.81 318 LEU A CA 1
ATOM 2515 C C . LEU A 1 318 ? 5.045 -6.078 -22.502 1.00 91.81 318 LEU A C 1
ATOM 2517 O O . LEU A 1 318 ? 4.060 -5.677 -23.116 1.00 91.81 318 LEU A O 1
ATOM 2521 N N . THR A 1 319 ? 5.602 -7.266 -22.742 1.00 91.38 319 THR A N 1
ATOM 2522 C CA . THR A 1 319 ? 5.104 -8.194 -23.770 1.00 91.38 319 THR A CA 1
ATOM 2523 C C . THR A 1 319 ? 3.687 -8.670 -23.447 1.00 91.38 319 THR A C 1
ATOM 2525 O O . THR A 1 319 ? 2.825 -8.694 -24.321 1.00 91.38 319 THR A O 1
ATOM 2528 N N . GLU A 1 320 ? 3.412 -8.992 -22.182 1.00 90.94 320 GLU A N 1
ATOM 2529 C CA . GLU A 1 320 ? 2.071 -9.360 -21.717 1.00 90.94 320 GLU A CA 1
ATOM 2530 C C . GLU A 1 320 ? 1.072 -8.201 -21.854 1.00 90.94 320 GLU A C 1
ATOM 2532 O O . GLU A 1 320 ? -0.085 -8.419 -22.217 1.00 90.94 320 GLU A O 1
ATOM 2537 N N . ALA A 1 321 ? 1.500 -6.965 -21.582 1.00 88.62 321 ALA A N 1
ATOM 2538 C CA . ALA A 1 321 ? 0.660 -5.787 -21.773 1.00 88.62 321 ALA A CA 1
ATOM 2539 C C . ALA A 1 321 ? 0.305 -5.571 -23.256 1.00 88.62 321 ALA A C 1
ATOM 2541 O O . ALA A 1 321 ? -0.856 -5.302 -23.565 1.00 88.62 321 ALA A O 1
ATOM 2542 N N . GLU A 1 322 ? 1.268 -5.761 -24.162 1.00 87.50 322 GLU A N 1
ATOM 2543 C CA . GLU A 1 322 ? 1.070 -5.626 -25.613 1.00 87.50 322 GLU A CA 1
ATOM 2544 C C . GLU A 1 322 ? 0.129 -6.705 -26.155 1.00 87.50 322 GLU A C 1
ATOM 2546 O O . GLU A 1 322 ? -0.747 -6.421 -26.965 1.00 87.50 322 GLU A O 1
ATOM 2551 N N . GLN A 1 323 ? 0.232 -7.935 -25.648 1.00 87.94 323 GLN A N 1
ATOM 2552 C CA . GLN A 1 323 ? -0.704 -9.006 -26.001 1.00 87.94 323 GLN A CA 1
ATOM 2553 C C . GLN A 1 323 ? -2.142 -8.699 -25.564 1.00 87.94 323 GLN A C 1
ATOM 2555 O O . GLN A 1 323 ? -3.088 -9.082 -26.251 1.00 87.94 323 GLN A O 1
ATOM 2560 N N . LYS A 1 324 ? -2.321 -8.022 -24.423 1.00 85.19 324 LYS A N 1
ATOM 2561 C CA . LYS A 1 324 ? -3.649 -7.646 -23.921 1.00 85.19 324 LYS A CA 1
ATOM 2562 C C . LYS A 1 324 ? -4.257 -6.465 -24.668 1.00 85.19 324 LYS A C 1
ATOM 2564 O O . LYS A 1 324 ? -5.473 -6.437 -24.839 1.00 85.19 324 LYS A O 1
ATOM 2569 N N . ILE A 1 325 ? -3.441 -5.487 -25.054 1.00 85.25 325 ILE A N 1
ATOM 2570 C CA . ILE A 1 325 ? -3.886 -4.281 -25.761 1.00 85.25 325 ILE A CA 1
ATOM 2571 C C . ILE A 1 325 ? -2.929 -4.014 -26.930 1.00 85.25 325 ILE A C 1
ATOM 2573 O O . ILE A 1 325 ? -2.026 -3.189 -26.799 1.00 85.25 325 ILE A O 1
ATOM 2577 N N . PRO A 1 326 ? -3.105 -4.694 -28.075 1.00 84.44 326 PRO A N 1
ATOM 2578 C CA . PRO A 1 326 ? -2.214 -4.527 -29.217 1.00 84.44 326 PRO A CA 1
ATOM 2579 C C . PRO A 1 326 ? -2.147 -3.068 -29.685 1.00 84.44 326 PRO A C 1
ATOM 2581 O O . PRO A 1 326 ? -3.174 -2.402 -29.817 1.00 84.44 326 PRO A O 1
ATOM 2584 N N . GLY A 1 327 ? -0.940 -2.573 -29.949 1.00 79.56 327 GLY A N 1
ATOM 2585 C CA . GLY A 1 327 ? -0.678 -1.226 -30.448 1.00 79.56 327 GLY A CA 1
ATOM 2586 C C . GLY A 1 327 ? -0.611 -0.134 -29.377 1.00 79.56 327 GLY A C 1
ATOM 2587 O O . GLY A 1 327 ? -0.335 1.016 -29.721 1.00 79.56 327 GLY A O 1
ATOM 2588 N N . PHE A 1 328 ? -0.808 -0.438 -28.086 1.00 82.06 328 PHE A N 1
ATOM 2589 C CA . PHE A 1 328 ? -0.780 0.600 -27.045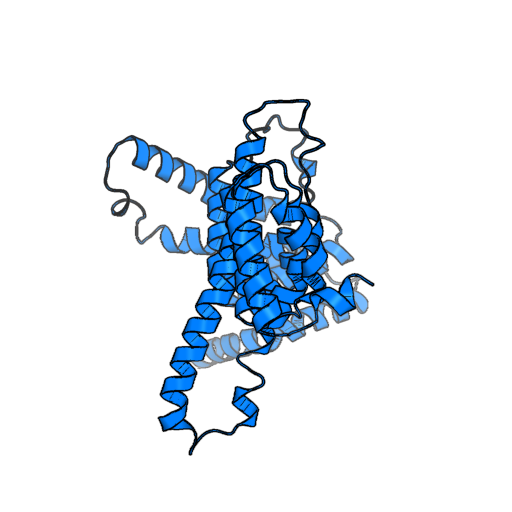 1.00 82.06 328 PHE A CA 1
ATOM 2590 C C . PHE A 1 328 ? 0.602 1.256 -26.908 1.00 82.06 328 PHE A C 1
ATOM 2592 O O . PHE A 1 328 ? 0.687 2.462 -26.652 1.00 82.06 328 PHE A O 1
ATOM 2599 N N . ALA A 1 329 ? 1.678 0.483 -27.104 1.00 74.69 329 ALA A N 1
ATOM 2600 C CA . ALA A 1 329 ? 3.039 1.002 -27.079 1.00 74.69 329 ALA A CA 1
ATOM 2601 C C . ALA A 1 329 ? 3.289 1.972 -28.244 1.00 74.69 329 ALA A C 1
ATOM 2603 O O . ALA A 1 329 ? 3.869 3.035 -28.041 1.00 74.69 329 ALA A O 1
ATOM 2604 N N . ALA A 1 330 ? 2.780 1.650 -29.438 1.00 72.19 330 ALA A N 1
ATOM 2605 C CA . ALA A 1 330 ? 2.898 2.497 -30.623 1.00 72.19 330 ALA A CA 1
ATOM 2606 C C . ALA A 1 330 ? 2.072 3.789 -30.520 1.00 72.19 330 ALA A C 1
ATOM 2608 O O . ALA A 1 330 ? 2.465 4.795 -31.082 1.00 72.19 330 ALA A O 1
ATOM 2609 N N . VAL A 1 331 ? 0.952 3.801 -29.798 1.00 65.81 331 VAL A N 1
ATOM 2610 C CA . VAL A 1 331 ? 0.143 5.024 -29.617 1.00 65.81 331 VAL A CA 1
ATOM 2611 C C . VAL A 1 331 ? 0.704 5.935 -28.524 1.00 65.81 331 VAL A C 1
ATOM 2613 O O . VAL A 1 331 ? 0.495 7.137 -28.562 1.00 65.81 331 VAL A O 1
ATOM 2616 N N . SER A 1 332 ? 1.401 5.374 -27.535 1.00 61.94 332 SER A N 1
ATOM 2617 C CA . SER A 1 332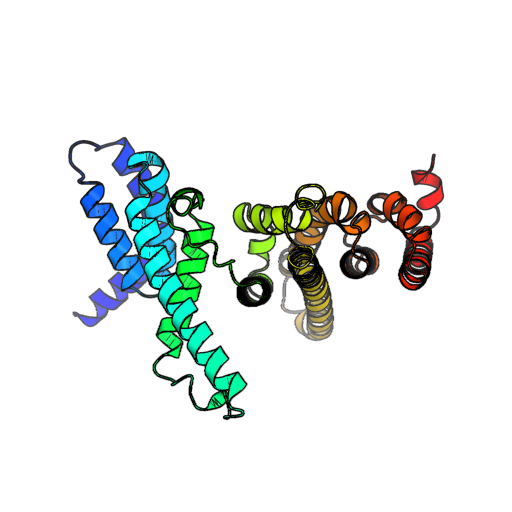 ? 1.867 6.130 -26.362 1.00 61.94 332 SER A CA 1
ATOM 2618 C C . SER A 1 332 ? 3.301 6.667 -26.500 1.00 61.94 332 SER A C 1
ATOM 2620 O O . SER A 1 332 ? 3.753 7.411 -25.632 1.00 61.94 332 SER A O 1
ATOM 2622 N N . LEU A 1 333 ? 4.036 6.245 -27.537 1.00 60.12 333 LEU A N 1
ATOM 2623 C CA . LEU A 1 333 ? 5.412 6.675 -27.834 1.00 60.12 333 LEU A CA 1
ATOM 2624 C C . LEU A 1 333 ? 5.498 7.785 -28.898 1.00 60.12 333 LEU A C 1
ATOM 2626 O O . LEU A 1 333 ? 6.591 8.300 -29.132 1.00 60.12 333 LEU A O 1
ATOM 2630 N N . PHE A 1 334 ? 4.372 8.141 -29.517 1.00 46.94 334 PHE A N 1
ATOM 2631 C CA . PHE A 1 334 ? 4.222 9.237 -30.478 1.00 46.94 334 PHE A CA 1
ATOM 2632 C C . PHE A 1 334 ? 3.286 10.302 -29.902 1.00 46.94 334 PHE A C 1
ATOM 2634 O O . PHE A 1 334 ? 3.498 11.490 -30.231 1.00 46.94 334 PHE A O 1
#

InterPro domains:
  IPR016024 Armadillo-type fold [SSF48371] (40-327)
  IPR024986 Sister chromatid cohesion C-terminal domain [PF12830] (250-328)
  IPR033031 Scc2/Nipped-B family [PTHR21704] (39-329)

Foldseek 3Di:
DVVVVVVVVVVCVQPCLVVVLVVLVVCCVPPVPPDDLVVLLVVLLVCLVDPDPSSNLSSLQSNLCSCVPPVVDCPVVVVSLCVLVVLVVVVVVVLVVCVVVPHPSVPPPPPVCVVSNVSSLSNNVSNLQRDPPPPVVCPPDPPPVPPPLVVLLVNLLVVLVVCLVVVVVLPDPSNLVVLLCLLQDAPPPPVPDDPPVVVSSLVSLLSSLVSLLVSLVVLVVVVVVVVVCCVVCVVPDDPVVVVPPRPVSNLVNCVSCLVSLLVGQCPHPDPSSVVSSLSSVLSCLVVVSDQCLVCLVSLVVQCPDPDPVSVVSSVVSVVVNCVVPPCSNVVSVD

pLDDT: mean 71.02, std 18.94, range [29.28, 98.12]

Secondary structure (DSSP, 8-state):
-HHHHHHHHHHHHHHSHHHHHHHHHHHHHH-TTS--HHHHHHHHHHHHHHS-HHHHHHHHHHHHHIIIIII---HHHHHHHHHHHHHHHHHHHHHHHHHHTT--GGGTS-TTTHHHHHHHHHHHHHHHHH----GGGGTTS-------HHHHHHHHHHHHHHHHHSGGGGGSHHHHHHHHHHHH--TTS-TTS-TTHHHHHHHHHHHHHHHHHHHHHHHHHHHHHHHHHHHHHTTTS-HHHHHHHHSHHHHHHHHHHHHHIIIIITT-S-HHHHHHHHHHHHHHHHHTSS-GGGTHHHHHHHTT-SSHHHHHHHHHHHHHHHHHSTTHHHHH--

Radius of gyration: 24.39 Å; chains: 1; bounding box: 62×52×67 Å

Sequence (334 aa):
MVLNVIIICKLFLALQITILSVIVYLYLNVFPRRTNFFQLQNDLLQFVQRQGRLVVDSALSCLAVLVNQVLKDQTQVICCFTQFYGLLTDLSLELREALSTKISTSARISSKTRPSILRALYTVGLICKYFTLDYSFNRNKKSSDMIDPDLCRKAITGLGFLLFRHDQLFCTGSVQLFLTRFLSTVQNSLTNNHPTDGSSFFEIQCIILDNLTHYLLQKERKATADNRLWATRSKRESLKELTDQVTGHSSAVAQTYLPIVLKYCILTPSISVRSSALSLISTILRQGLIHPSHVLCSLICLQTDSDPSIRSRASVCLTEAEQKIPGFAAVSLF

Organism: NCBI:txid6186